Protein AF-A0A932IFG1-F1 (afdb_monomer_lite)

Secondary structure (DSSP, 8-state):
-PPP-TTTTTSS--SSSSS--GGGSGGGTTSB--TT--B-TTSSBSEEEETTEEEE--TTSSS-SSSSS--GGG-TTTS-TT-EEEEEETTEEEEEEE-TTSSEE---TTSSS-SSSSS--GGGSGGGTT-B--TT-S--TTSS-SEEEETTEEEE--TTSSS-SSSSS--GGGSSTTTT-EE-----TT----EEEETTEEEE--TTSSS-SSSSS--GGGSSTTTT-EE-S---TT--S-EEEETTEEEE--TTS---SSSSS--GGG-TTTS-TT-EEE-TTS-EEEB-TTS-B-

pLDDT: mean 81.35, std 13.42, range [35.91, 95.56]

Structure (mmCIF, N/CA/C/O backbone):
data_AF-A0A932IFG1-F1
#
_entry.id   AF-A0A932IFG1-F1
#
loop_
_atom_site.group_PDB
_atom_site.id
_atom_site.type_symbol
_atom_site.label_atom_id
_atom_site.label_alt_id
_atom_site.label_comp_id
_atom_site.label_asym_id
_atom_site.label_entity_id
_atom_site.label_seq_id
_atom_site.pdbx_PDB_ins_code
_atom_site.Cartn_x
_atom_site.Cartn_y
_atom_site.Cartn_z
_atom_site.occupancy
_atom_site.B_iso_or_equiv
_atom_site.auth_seq_id
_atom_site.auth_comp_id
_atom_site.auth_asym_id
_atom_site.auth_atom_id
_atom_site.pdbx_PDB_model_num
ATOM 1 N N . MET A 1 1 ? 44.048 -26.127 -35.862 1.00 55.84 1 MET A N 1
ATOM 2 C CA . MET A 1 1 ? 42.613 -25.921 -35.637 1.00 55.84 1 MET A CA 1
ATOM 3 C C . MET A 1 1 ? 42.284 -26.512 -34.286 1.00 55.84 1 MET A C 1
ATOM 5 O O . MET A 1 1 ? 41.855 -27.660 -34.180 1.00 55.84 1 MET A O 1
ATOM 9 N N . VAL A 1 2 ? 42.663 -25.770 -33.250 1.00 59.00 2 VAL A N 1
ATOM 10 C CA . VAL A 1 2 ? 42.029 -25.932 -31.947 1.00 59.00 2 VAL A CA 1
ATOM 11 C C . VAL A 1 2 ? 40.658 -25.282 -32.140 1.00 59.00 2 VAL A C 1
ATOM 13 O O . VAL A 1 2 ? 40.624 -24.202 -32.708 1.00 59.00 2 VAL A O 1
ATOM 16 N N . PRO A 1 3 ? 39.542 -25.959 -31.852 1.00 62.78 3 PRO A N 1
ATOM 17 C CA . PRO A 1 3 ? 38.249 -25.297 -31.908 1.00 62.78 3 PRO A CA 1
ATOM 18 C C . PRO A 1 3 ? 38.199 -24.235 -30.809 1.00 62.78 3 PRO A C 1
ATOM 20 O O . PRO A 1 3 ? 38.543 -24.547 -29.664 1.00 62.78 3 PRO A O 1
ATOM 23 N N . GLU A 1 4 ? 37.758 -23.029 -31.156 1.00 63.22 4 GLU A N 1
ATOM 24 C CA . GLU A 1 4 ? 37.561 -21.955 -30.191 1.00 63.22 4 GLU A CA 1
ATOM 25 C C . GLU A 1 4 ? 36.648 -22.408 -29.051 1.00 63.22 4 GLU A C 1
ATOM 27 O O . GLU A 1 4 ? 35.627 -23.079 -29.235 1.00 63.22 4 GLU A O 1
ATOM 32 N N . THR A 1 5 ? 37.062 -22.082 -27.835 1.00 65.06 5 THR A N 1
ATOM 33 C CA . THR A 1 5 ? 36.300 -22.327 -26.608 1.00 65.06 5 THR A CA 1
ATOM 34 C C . THR A 1 5 ? 36.053 -20.984 -25.938 1.00 65.06 5 THR A C 1
ATOM 36 O O . THR A 1 5 ? 36.776 -20.036 -26.211 1.00 65.06 5 THR A O 1
ATOM 39 N N . ALA A 1 6 ? 35.073 -20.887 -25.036 1.00 61.88 6 ALA A N 1
ATOM 40 C CA . ALA A 1 6 ? 34.636 -19.611 -24.453 1.00 61.88 6 ALA A CA 1
ATOM 41 C C . ALA A 1 6 ? 35.760 -18.710 -23.886 1.00 61.88 6 ALA A C 1
ATOM 43 O O . ALA A 1 6 ? 35.595 -17.501 -23.845 1.00 61.88 6 ALA A O 1
ATOM 44 N N . THR A 1 7 ? 36.893 -19.274 -23.449 1.00 67.06 7 THR A N 1
ATOM 45 C CA . THR A 1 7 ? 38.047 -18.518 -22.920 1.00 67.06 7 THR A CA 1
ATOM 46 C C . THR A 1 7 ? 39.015 -17.993 -23.982 1.00 67.06 7 THR A C 1
ATOM 48 O O . THR A 1 7 ? 39.911 -17.234 -23.636 1.00 67.06 7 THR A O 1
ATOM 51 N N . LEU A 1 8 ? 38.888 -18.445 -25.229 1.00 79.56 8 LEU A N 1
ATOM 52 C CA . LEU A 1 8 ? 39.715 -18.029 -26.365 1.00 79.56 8 LEU A CA 1
ATOM 53 C C . LEU A 1 8 ? 39.040 -16.924 -27.197 1.00 79.56 8 LEU A C 1
ATOM 55 O O . LEU A 1 8 ? 39.705 -16.233 -27.944 1.00 79.56 8 LEU A O 1
ATOM 59 N N . CYS A 1 9 ? 37.741 -16.695 -26.989 1.00 86.25 9 CYS A N 1
ATOM 60 C CA . CYS A 1 9 ? 36.934 -15.704 -27.707 1.00 86.25 9 CYS A CA 1
ATOM 61 C C . CYS A 1 9 ? 37.119 -14.246 -27.246 1.00 86.25 9 CYS A C 1
ATOM 63 O O . CYS A 1 9 ? 36.289 -13.392 -27.560 1.00 86.25 9 CYS A O 1
ATOM 65 N N . ALA A 1 10 ? 38.139 -13.973 -26.433 1.00 83.38 10 ALA A N 1
ATOM 66 C CA . ALA A 1 10 ? 38.415 -12.650 -25.880 1.00 83.38 10 ALA A CA 1
ATOM 67 C C . ALA A 1 10 ? 39.898 -12.462 -25.508 1.00 83.38 10 ALA A C 1
ATOM 69 O O . ALA A 1 10 ? 40.222 -11.574 -24.716 1.00 83.38 10 ALA A O 1
ATOM 70 N N . ASP A 1 11 ? 40.798 -13.321 -25.999 1.00 83.44 11 ASP A N 1
ATOM 71 C CA . ASP A 1 11 ? 42.217 -13.286 -25.627 1.00 83.44 11 ASP A CA 1
ATOM 72 C C . ASP A 1 11 ? 43.069 -12.429 -26.579 1.00 83.44 11 ASP A C 1
ATOM 74 O O . ASP A 1 11 ? 44.249 -12.174 -26.299 1.00 83.44 11 ASP A O 1
ATOM 78 N N . GLY A 1 12 ? 42.467 -11.922 -27.661 1.00 84.94 12 GLY A N 1
ATOM 79 C CA . GLY A 1 12 ? 43.141 -11.084 -28.642 1.00 84.94 12 GLY A CA 1
ATOM 80 C C . GLY A 1 12 ? 44.080 -11.862 -29.562 1.00 84.94 12 GLY A C 1
ATOM 81 O O . GLY A 1 12 ? 44.938 -11.238 -30.202 1.00 84.94 12 GLY A O 1
ATOM 82 N N . LEU A 1 13 ? 43.966 -13.196 -29.627 1.00 87.00 13 LEU A N 1
ATOM 83 C CA . LEU A 1 13 ? 44.770 -14.075 -30.475 1.00 87.00 13 LEU A CA 1
ATOM 84 C C . LEU A 1 13 ? 43.926 -14.836 -31.513 1.00 87.00 13 LEU A C 1
ATOM 86 O O . LEU A 1 13 ? 42.876 -15.384 -31.219 1.00 87.00 13 LEU A O 1
ATOM 90 N N . ASP A 1 14 ? 44.438 -14.917 -32.745 1.00 87.12 14 ASP A N 1
ATOM 91 C CA . ASP A 1 14 ? 43.909 -15.797 -33.798 1.00 87.12 14 ASP A CA 1
ATOM 92 C C . ASP A 1 14 ? 44.420 -17.225 -33.535 1.00 87.12 14 ASP A C 1
ATOM 94 O O . ASP A 1 14 ? 45.539 -17.606 -33.917 1.00 87.12 14 ASP A O 1
ATOM 98 N N . ASN A 1 15 ? 43.637 -17.979 -32.766 1.00 84.94 15 ASN A N 1
ATOM 99 C CA . ASN A 1 15 ? 44.032 -19.264 -32.193 1.00 84.94 15 ASN A CA 1
ATOM 100 C C . ASN A 1 15 ? 43.971 -20.424 -33.204 1.00 84.94 15 ASN A C 1
ATOM 102 O O . ASN A 1 15 ? 44.664 -21.445 -33.031 1.00 84.94 15 ASN A O 1
ATOM 106 N N . ASP A 1 16 ? 43.226 -20.268 -34.300 1.00 85.44 16 ASP A N 1
ATOM 107 C CA . ASP A 1 16 ? 43.113 -21.263 -35.365 1.00 85.44 16 ASP A CA 1
ATOM 108 C C . ASP A 1 16 ? 43.840 -20.896 -36.679 1.00 85.44 16 ASP A C 1
ATOM 110 O O . ASP A 1 16 ? 44.060 -21.784 -37.521 1.00 85.44 16 ASP A O 1
ATOM 114 N N . CYS A 1 17 ? 44.378 -19.671 -36.745 1.00 88.25 17 CYS A N 1
ATOM 115 C CA . CYS A 1 17 ? 45.163 -19.068 -37.823 1.00 88.25 17 CYS A CA 1
ATOM 116 C C . CYS A 1 17 ? 44.378 -18.806 -39.122 1.00 88.25 17 CYS A C 1
ATOM 118 O O . CYS A 1 17 ? 44.955 -18.932 -40.216 1.00 88.25 17 CYS A O 1
ATOM 120 N N . ASP A 1 18 ? 43.088 -18.472 -39.039 1.00 87.81 18 ASP A N 1
ATOM 121 C CA . ASP A 1 18 ? 42.235 -18.162 -40.193 1.00 87.81 18 ASP A CA 1
ATOM 122 C C . ASP A 1 18 ? 42.111 -16.651 -40.519 1.00 87.81 18 ASP A C 1
ATOM 124 O O . ASP A 1 18 ? 41.568 -16.278 -41.569 1.00 87.81 18 ASP A O 1
ATOM 128 N N . ASN A 1 19 ? 42.791 -15.796 -39.744 1.00 88.31 19 ASN A N 1
ATOM 129 C CA . ASN A 1 19 ? 42.766 -14.324 -39.747 1.00 88.31 19 ASN A CA 1
ATOM 130 C C . ASN A 1 19 ? 41.483 -13.684 -39.205 1.00 88.31 19 ASN A C 1
ATOM 132 O O . ASN A 1 19 ? 41.284 -12.480 -39.408 1.00 88.31 19 ASN A O 1
ATOM 136 N N . LEU A 1 20 ? 40.621 -14.449 -38.551 1.00 88.69 20 LEU A N 1
ATOM 137 C CA . LEU A 1 20 ? 39.569 -13.926 -37.701 1.00 88.69 20 LEU A CA 1
ATOM 138 C C . LEU A 1 20 ? 40.078 -13.929 -36.262 1.00 88.69 20 LEU A C 1
ATOM 140 O O . LEU A 1 20 ? 40.952 -14.702 -35.884 1.00 88.69 20 LEU A O 1
ATOM 144 N N . LEU A 1 21 ? 39.596 -12.967 -35.488 1.00 88.94 21 LEU A N 1
ATOM 145 C CA . LEU A 1 21 ? 40.009 -12.786 -34.111 1.00 88.94 21 LEU A CA 1
ATOM 146 C C . LEU A 1 21 ? 38.784 -12.709 -33.210 1.00 88.94 21 LEU A C 1
ATOM 148 O O . LEU A 1 21 ? 37.904 -11.878 -33.466 1.00 88.94 21 LEU A O 1
ATOM 152 N N . ASP A 1 22 ? 38.775 -13.501 -32.138 1.00 88.06 22 ASP A N 1
ATOM 153 C CA . ASP A 1 22 ? 37.803 -13.417 -31.048 1.00 88.06 22 ASP A CA 1
ATOM 154 C C . ASP A 1 22 ? 36.352 -13.433 -31.588 1.00 88.06 22 ASP A C 1
ATOM 156 O O . ASP A 1 22 ? 35.934 -14.352 -32.289 1.00 88.06 22 ASP A O 1
ATOM 160 N N . CYS A 1 23 ? 35.564 -12.378 -31.344 1.00 89.88 23 CYS A N 1
ATOM 161 C CA . CYS A 1 23 ? 34.177 -12.276 -31.804 1.00 89.88 23 CYS A CA 1
ATOM 162 C C . CYS A 1 23 ? 33.990 -12.320 -33.324 1.00 89.88 23 CYS A C 1
ATOM 164 O O . CYS A 1 23 ? 32.862 -12.514 -33.772 1.00 89.88 23 CYS A O 1
ATOM 166 N N . GLN A 1 24 ? 35.044 -12.125 -34.121 1.00 91.12 24 GLN A N 1
ATOM 167 C CA . GLN A 1 24 ? 34.962 -12.288 -35.576 1.00 91.12 24 GLN A CA 1
ATOM 168 C C . GLN A 1 24 ? 34.889 -13.765 -35.980 1.00 91.12 24 GLN A C 1
ATOM 170 O O . GLN A 1 24 ? 34.480 -14.073 -37.102 1.00 91.12 24 GLN A O 1
ATOM 175 N N . GLU A 1 25 ? 35.249 -14.676 -35.077 1.00 88.62 25 GLU A N 1
ATOM 176 C CA . GLU A 1 25 ? 35.163 -16.112 -35.283 1.00 88.62 25 GLU A CA 1
ATOM 177 C C . GLU A 1 25 ? 33.728 -16.601 -35.073 1.00 88.62 25 GLU A C 1
ATOM 179 O O . GLU A 1 25 ? 33.077 -16.343 -34.059 1.00 88.62 25 GLU A O 1
ATOM 184 N N . ALA A 1 26 ? 33.221 -17.389 -36.023 1.00 86.31 26 ALA A N 1
ATOM 185 C CA . ALA A 1 26 ? 31.854 -17.909 -35.956 1.00 86.31 26 ALA A CA 1
ATOM 186 C C . ALA A 1 26 ? 31.613 -18.831 -34.742 1.00 86.31 26 ALA A C 1
ATOM 188 O O . ALA A 1 26 ? 30.469 -19.024 -34.336 1.00 86.31 26 ALA A O 1
ATOM 189 N N . GLY A 1 27 ? 32.676 -19.420 -34.180 1.00 85.12 27 GLY A N 1
ATOM 190 C CA . GLY A 1 27 ? 32.612 -20.253 -32.975 1.00 85.12 27 GLY A CA 1
ATOM 191 C C . GLY A 1 27 ? 32.416 -19.463 -31.678 1.00 85.12 27 GLY A C 1
ATOM 192 O O . GLY A 1 27 ? 32.072 -20.066 -30.661 1.00 85.12 27 GLY A O 1
ATOM 193 N N . CYS A 1 28 ? 32.605 -18.143 -31.723 1.00 88.38 28 CYS A N 1
ATOM 194 C CA . CYS A 1 28 ? 32.525 -17.261 -30.568 1.00 88.38 28 CYS A CA 1
ATOM 195 C C . CYS A 1 28 ? 31.169 -16.571 -30.406 1.00 88.38 28 CYS A C 1
ATOM 197 O O . CYS A 1 28 ? 30.941 -15.955 -29.373 1.00 88.38 28 CYS A O 1
ATOM 199 N N . ASP A 1 29 ? 30.242 -16.706 -31.358 1.00 90.00 29 ASP A N 1
ATOM 200 C CA . ASP A 1 29 ? 28.888 -16.145 -31.248 1.00 90.00 29 ASP A CA 1
ATOM 201 C C . ASP A 1 29 ? 28.179 -16.645 -29.969 1.00 90.00 29 ASP A C 1
ATOM 203 O O . ASP A 1 29 ? 28.106 -17.847 -29.697 1.00 90.00 29 ASP A O 1
ATOM 207 N N . GLY A 1 30 ? 27.700 -15.707 -29.150 1.00 86.88 30 GLY A N 1
ATOM 208 C CA . GLY A 1 30 ? 27.108 -15.954 -27.834 1.00 86.88 30 GLY A CA 1
ATOM 209 C C . GLY A 1 30 ? 28.104 -16.227 -26.697 1.00 86.88 30 GLY A C 1
ATOM 210 O O . GLY A 1 30 ? 27.668 -16.476 -25.572 1.00 86.88 30 GLY A O 1
ATOM 211 N N . MET A 1 31 ? 29.416 -16.191 -26.947 1.00 87.62 31 MET A N 1
ATOM 212 C CA . MET A 1 31 ? 30.445 -16.282 -25.903 1.00 87.62 31 MET A CA 1
ATOM 213 C C . MET A 1 31 ? 30.734 -14.908 -25.295 1.00 87.62 31 MET A C 1
ATOM 215 O O . MET A 1 31 ? 30.490 -13.875 -25.918 1.00 87.62 31 MET A O 1
ATOM 219 N N . SER A 1 32 ? 31.266 -14.894 -24.069 1.00 86.62 32 SER A N 1
ATOM 220 C CA . SER A 1 32 ? 31.704 -13.648 -23.436 1.00 86.62 32 SER A CA 1
ATOM 221 C C . SER A 1 32 ? 32.837 -13.013 -24.235 1.00 86.62 32 SER A C 1
ATOM 223 O O . SER A 1 32 ? 33.784 -13.696 -24.617 1.00 86.62 32 SER A O 1
ATOM 225 N N . CYS A 1 33 ? 32.739 -11.703 -24.441 1.00 83.94 33 CYS A N 1
ATOM 226 C CA . CYS A 1 33 ? 33.718 -10.928 -25.198 1.00 83.94 33 CYS A CA 1
ATOM 227 C C . CYS A 1 33 ? 34.825 -10.305 -24.314 1.00 83.94 33 CYS A C 1
ATOM 229 O O . CYS A 1 33 ? 35.646 -9.515 -24.788 1.00 83.94 33 CYS A O 1
ATOM 231 N N . SER A 1 34 ? 34.841 -10.641 -23.016 1.00 76.25 34 SER A N 1
ATOM 232 C CA . SER A 1 34 ? 35.731 -10.051 -22.014 1.00 76.25 34 SER A CA 1
ATOM 233 C C . SER A 1 34 ? 36.736 -11.077 -21.478 1.00 76.25 34 SER A C 1
ATOM 235 O O . SER A 1 34 ? 36.350 -12.124 -20.952 1.00 76.25 34 SER A O 1
ATOM 237 N N . ALA A 1 35 ? 38.032 -10.755 -21.575 1.00 64.00 35 ALA A N 1
ATOM 238 C CA . ALA A 1 35 ? 39.155 -11.638 -21.230 1.00 64.00 35 ALA A CA 1
ATOM 239 C C . ALA A 1 35 ? 39.142 -12.131 -19.769 1.00 64.00 35 ALA A C 1
ATOM 241 O O . ALA A 1 35 ? 39.652 -13.208 -19.461 1.00 64.00 35 ALA A O 1
ATOM 242 N N . ASP A 1 36 ? 38.531 -11.354 -18.870 1.00 59.38 36 ASP A N 1
ATOM 243 C CA . ASP A 1 36 ? 38.454 -11.649 -17.436 1.00 59.38 36 ASP A CA 1
ATOM 244 C C . ASP A 1 36 ? 37.233 -12.517 -17.064 1.00 59.38 36 ASP A C 1
ATOM 246 O O . ASP A 1 36 ? 36.990 -12.781 -15.884 1.00 59.38 36 ASP A O 1
ATOM 250 N N . GLY A 1 37 ? 36.443 -12.959 -18.054 1.00 56.75 37 GLY A N 1
ATOM 251 C CA . GLY A 1 37 ? 35.148 -13.602 -17.823 1.00 56.75 37 GLY A CA 1
ATOM 252 C C . GLY A 1 37 ? 34.145 -12.646 -17.181 1.00 56.75 37 GLY A C 1
ATOM 253 O O . GLY A 1 37 ? 33.359 -13.092 -16.349 1.00 56.75 37 GLY A O 1
ATOM 254 N N . GLY A 1 38 ? 34.250 -11.353 -17.530 1.00 54.84 38 GLY A N 1
ATOM 255 C CA . GLY A 1 38 ? 33.600 -10.188 -16.929 1.00 54.84 38 GLY A CA 1
ATOM 256 C C . GLY A 1 38 ? 32.212 -10.477 -16.388 1.00 54.84 38 GLY A C 1
ATOM 257 O O . GLY A 1 38 ? 31.226 -10.348 -17.102 1.00 54.84 38 GLY A O 1
ATOM 258 N N . LEU A 1 39 ? 32.156 -10.876 -15.119 1.00 53.53 39 LEU A N 1
ATOM 259 C CA . LEU A 1 39 ? 30.910 -10.964 -14.391 1.00 53.53 39 LEU A CA 1
ATOM 260 C C . LEU A 1 39 ? 30.537 -9.537 -14.015 1.00 53.53 39 LEU A C 1
ATOM 262 O O . LEU A 1 39 ? 31.255 -8.890 -13.244 1.00 53.53 39 LEU A O 1
ATOM 266 N N . ALA A 1 40 ? 29.430 -9.050 -14.553 1.00 56.00 40 ALA A N 1
ATOM 267 C CA . ALA A 1 40 ? 28.767 -7.895 -13.988 1.00 56.00 40 ALA A CA 1
ATOM 268 C C . ALA A 1 40 ? 28.319 -8.193 -12.544 1.00 56.00 40 ALA A C 1
ATOM 270 O O . ALA A 1 40 ? 28.422 -9.318 -12.044 1.00 56.00 40 ALA A O 1
ATOM 271 N N . LEU A 1 41 ? 27.857 -7.168 -11.826 1.00 53.03 41 LEU A N 1
ATOM 272 C CA . LEU A 1 41 ? 27.505 -7.267 -10.401 1.00 53.03 41 LEU A CA 1
ATOM 273 C C . LEU A 1 41 ? 26.404 -8.309 -10.098 1.00 53.03 41 LEU A C 1
ATOM 275 O O . LEU A 1 41 ? 26.265 -8.721 -8.947 1.00 53.03 41 LEU A O 1
ATOM 279 N N . ASP A 1 42 ? 25.668 -8.756 -11.113 1.00 52.66 42 ASP A N 1
ATOM 280 C CA . ASP A 1 42 ? 24.627 -9.788 -11.071 1.00 52.66 42 ASP A CA 1
ATOM 281 C C . ASP A 1 42 ? 25.110 -11.196 -11.491 1.00 52.66 42 ASP A C 1
ATOM 283 O O . ASP A 1 42 ? 24.359 -12.166 -11.380 1.00 52.66 42 ASP A O 1
ATOM 287 N N . GLY A 1 43 ? 26.372 -11.343 -11.915 1.00 56.75 43 GLY A N 1
ATOM 288 C CA . GLY A 1 43 ? 26.962 -12.616 -12.332 1.00 56.75 43 GLY A CA 1
ATOM 289 C C . GLY A 1 43 ? 26.738 -13.002 -13.802 1.00 56.75 43 GLY A C 1
ATOM 290 O O . GLY A 1 43 ? 27.013 -14.156 -14.144 1.00 56.75 43 GLY A O 1
ATOM 291 N N . GLY A 1 44 ? 26.251 -12.092 -14.656 1.00 63.19 44 GLY A N 1
ATOM 292 C CA . GLY A 1 44 ? 26.174 -12.263 -16.117 1.00 63.19 44 GLY A CA 1
ATOM 293 C C . GLY A 1 44 ? 27.421 -11.750 -16.864 1.00 63.19 44 GLY A C 1
ATOM 294 O O . GLY A 1 44 ? 28.218 -11.023 -16.273 1.00 63.19 44 GLY A O 1
ATOM 295 N N . PRO A 1 45 ? 27.642 -12.135 -18.140 1.00 71.81 45 PRO A N 1
ATOM 296 C CA . PRO A 1 45 ? 28.733 -11.590 -18.947 1.00 71.81 45 PRO A CA 1
ATOM 297 C C . PRO A 1 45 ? 28.469 -10.117 -19.298 1.00 71.81 45 PRO A C 1
ATOM 299 O O . PRO A 1 45 ? 27.450 -9.808 -19.903 1.00 71.81 45 PRO A O 1
ATOM 302 N N . SER A 1 46 ? 29.418 -9.226 -18.994 1.00 79.69 46 SER A N 1
ATOM 303 C CA . SER A 1 46 ? 29.315 -7.778 -19.259 1.00 79.69 46 SER A CA 1
ATOM 304 C C . SER A 1 46 ? 29.167 -7.424 -20.751 1.00 79.69 46 SER A C 1
ATOM 306 O O . SER A 1 46 ? 28.620 -6.382 -21.105 1.00 79.69 46 SER A O 1
ATOM 308 N N . CYS A 1 47 ? 29.629 -8.319 -21.626 1.00 87.56 47 CYS A N 1
ATOM 309 C CA . CYS A 1 47 ? 29.515 -8.239 -23.078 1.00 87.56 47 CYS A CA 1
ATOM 310 C C . CYS A 1 47 ? 29.510 -9.643 -23.703 1.00 87.56 47 CYS A C 1
ATOM 312 O O . CYS A 1 47 ? 30.142 -10.577 -23.184 1.00 87.56 47 CYS A O 1
ATOM 314 N N . LEU A 1 48 ? 28.835 -9.776 -24.847 1.00 91.25 48 LEU A N 1
ATOM 315 C CA . LEU A 1 48 ? 28.778 -10.989 -25.660 1.00 91.25 48 LEU A CA 1
ATOM 316 C C . LEU A 1 48 ? 29.252 -10.728 -27.089 1.00 91.25 48 LEU A C 1
ATOM 318 O O . LEU A 1 48 ? 29.056 -9.653 -27.642 1.00 91.25 48 LEU A O 1
ATOM 322 N N . CYS A 1 49 ? 29.834 -11.738 -27.724 1.00 90.44 49 CYS A N 1
ATOM 323 C CA . CYS A 1 49 ? 30.040 -11.706 -29.163 1.00 90.44 49 CYS A CA 1
ATOM 324 C C . CYS A 1 49 ? 28.703 -11.947 -29.873 1.00 90.44 49 CYS A C 1
ATOM 326 O O . CYS A 1 49 ? 28.092 -12.999 -29.686 1.00 90.44 49 CYS A O 1
ATOM 328 N N . THR A 1 50 ? 28.255 -11.013 -30.707 1.00 90.94 50 THR A N 1
ATOM 329 C CA . THR A 1 50 ? 27.050 -11.180 -31.527 1.00 90.94 50 THR A CA 1
ATOM 330 C C . THR A 1 50 ? 27.335 -10.777 -32.966 1.00 90.94 50 THR A C 1
ATOM 332 O O . THR A 1 50 ? 27.816 -9.682 -33.252 1.00 90.94 50 THR A O 1
ATOM 335 N N . GLY A 1 51 ? 27.089 -11.684 -33.912 1.00 88.94 51 GLY A N 1
ATOM 336 C CA . GLY A 1 51 ? 27.160 -11.351 -35.338 1.00 88.94 51 GLY A CA 1
ATOM 337 C C . GLY A 1 51 ? 28.523 -10.831 -35.819 1.00 88.94 51 GLY A C 1
ATOM 338 O O . GLY A 1 51 ? 28.570 -10.023 -36.748 1.00 88.94 51 GLY A O 1
ATOM 339 N N . GLY A 1 52 ? 29.626 -11.287 -35.217 1.00 89.06 52 GLY A N 1
ATOM 340 C CA . GLY A 1 52 ? 30.982 -10.913 -35.633 1.00 89.06 52 GLY A CA 1
ATOM 341 C C . GLY A 1 52 ? 31.611 -9.747 -34.859 1.00 89.06 52 GLY A C 1
ATOM 342 O O . GLY A 1 52 ? 32.721 -9.332 -35.193 1.00 89.06 52 GLY A O 1
ATOM 343 N N . ARG A 1 53 ? 30.911 -9.181 -33.870 1.00 90.81 53 ARG A N 1
ATOM 344 C CA . ARG A 1 53 ? 31.374 -8.048 -33.057 1.00 90.81 53 ARG A CA 1
ATOM 345 C C . ARG A 1 53 ? 31.146 -8.308 -31.572 1.00 90.81 53 ARG A C 1
ATOM 347 O O . ARG A 1 53 ? 30.353 -9.173 -31.210 1.00 90.81 53 ARG A O 1
ATOM 354 N N . LYS A 1 54 ? 31.845 -7.548 -30.737 1.00 90.38 54 LYS A N 1
ATOM 355 C CA . LYS A 1 54 ? 31.503 -7.385 -29.325 1.00 90.38 54 LYS A CA 1
ATOM 356 C C . LYS A 1 54 ? 30.178 -6.604 -29.233 1.00 90.38 54 LYS A C 1
ATOM 358 O O . LYS A 1 54 ? 29.926 -5.785 -30.112 1.00 90.38 54 LYS A O 1
ATOM 363 N N . ALA A 1 55 ? 29.342 -6.930 -28.256 1.00 91.25 55 ALA A N 1
ATOM 364 C CA . ALA A 1 55 ? 28.068 -6.275 -27.986 1.00 91.25 55 ALA A CA 1
ATOM 365 C C . ALA A 1 55 ? 27.852 -6.159 -26.477 1.00 91.25 55 ALA A C 1
ATOM 367 O O . ALA A 1 55 ? 27.809 -7.176 -25.763 1.00 91.25 55 ALA A O 1
ATOM 368 N N . GLU A 1 56 ? 27.704 -4.931 -26.000 1.00 89.12 56 GLU A N 1
ATOM 369 C CA . GLU A 1 56 ? 27.388 -4.616 -24.613 1.00 89.12 56 GLU A CA 1
ATOM 370 C C . GLU A 1 56 ? 26.112 -5.340 -24.143 1.00 89.12 56 GLU A C 1
ATOM 372 O O . GLU A 1 56 ? 25.155 -5.519 -24.894 1.00 89.12 56 GLU A O 1
ATOM 377 N N . GLN A 1 57 ? 26.117 -5.843 -22.903 1.00 87.00 57 GLN A N 1
ATOM 378 C CA . GLN A 1 57 ? 24.937 -6.476 -22.285 1.00 87.00 57 GLN A CA 1
ATOM 379 C C . GLN A 1 57 ? 24.444 -5.729 -21.040 1.00 87.00 57 GLN A C 1
ATOM 381 O O . GLN A 1 57 ? 23.344 -5.993 -20.562 1.00 87.00 57 GLN A O 1
ATOM 386 N N . HIS A 1 58 ? 25.261 -4.829 -20.490 1.00 85.12 58 HIS A N 1
ATOM 387 C CA . HIS A 1 58 ? 24.994 -4.138 -19.232 1.00 85.12 58 HIS A CA 1
ATOM 388 C C . HIS A 1 58 ? 24.826 -2.646 -19.454 1.00 85.12 58 HIS A C 1
ATOM 390 O O . HIS A 1 58 ? 25.741 -1.871 -19.231 1.00 85.12 58 HIS A O 1
ATOM 396 N N . CYS A 1 59 ? 23.605 -2.252 -19.787 1.00 87.38 59 CYS A N 1
ATOM 397 C CA . CYS A 1 59 ? 23.278 -0.902 -20.229 1.00 87.38 59 CYS A CA 1
ATOM 398 C C . CYS A 1 59 ? 23.187 0.154 -19.105 1.00 87.38 59 CYS A C 1
ATOM 400 O O . CYS A 1 59 ? 22.448 1.133 -19.233 1.00 87.38 59 CYS A O 1
ATOM 402 N N . ALA A 1 60 ? 23.861 -0.061 -17.969 1.00 84.75 60 ALA A N 1
ATOM 403 C CA . ALA A 1 60 ? 23.797 0.819 -16.795 1.00 84.75 60 ALA A CA 1
ATOM 404 C C . ALA A 1 60 ? 25.001 0.726 -15.837 1.00 84.75 60 ALA A C 1
ATOM 406 O O . ALA A 1 60 ? 24.954 1.264 -14.722 1.00 84.75 60 ALA A O 1
ATOM 407 N N . ASP A 1 61 ? 26.069 0.017 -16.206 1.00 81.25 61 ASP A N 1
ATOM 408 C CA . ASP A 1 61 ? 27.228 -0.184 -15.331 1.00 81.25 61 ASP A CA 1
ATOM 409 C C . ASP A 1 61 ? 28.327 0.878 -15.518 1.00 81.25 61 ASP A C 1
ATOM 411 O O . ASP A 1 61 ? 29.314 0.892 -14.764 1.00 81.25 61 ASP A O 1
ATOM 415 N N . ARG A 1 62 ? 28.107 1.824 -16.444 1.00 84.88 62 ARG A N 1
ATOM 416 C CA . ARG A 1 62 ? 28.996 2.941 -16.787 1.00 84.88 62 ARG A CA 1
ATOM 417 C C . ARG A 1 62 ? 30.303 2.498 -17.415 1.00 84.88 62 ARG A C 1
ATOM 419 O O . ARG A 1 62 ? 31.329 3.170 -17.231 1.00 84.88 62 ARG A O 1
ATOM 426 N N . ARG A 1 63 ? 30.290 1.369 -18.114 1.00 85.81 63 ARG A N 1
ATOM 427 C CA . ARG A 1 63 ? 31.448 0.822 -18.811 1.00 85.81 63 ARG A CA 1
ATOM 428 C C . ARG A 1 63 ? 31.080 0.545 -20.258 1.00 85.81 63 ARG A C 1
ATOM 430 O O . ARG A 1 63 ? 30.105 -0.127 -20.527 1.00 85.81 63 ARG A O 1
ATOM 437 N N . ASP A 1 64 ? 31.926 1.036 -21.151 1.00 87.38 64 ASP A N 1
ATOM 438 C CA . ASP A 1 64 ? 31.995 0.609 -22.546 1.00 87.38 64 ASP A CA 1
ATOM 439 C C . ASP A 1 64 ? 32.488 -0.846 -22.564 1.00 87.38 64 ASP A C 1
ATOM 441 O O . ASP A 1 64 ? 33.692 -1.107 -22.471 1.00 87.38 64 ASP A O 1
ATOM 445 N N . ASN A 1 65 ? 31.556 -1.796 -22.493 1.00 86.00 65 ASN A N 1
ATOM 446 C CA . ASN A 1 65 ? 31.893 -3.203 -22.271 1.00 86.00 65 ASN A CA 1
ATOM 447 C C . ASN A 1 65 ? 32.252 -3.939 -23.570 1.00 86.00 65 ASN A C 1
ATOM 449 O O . ASN A 1 65 ? 32.789 -5.052 -23.503 1.00 86.00 65 ASN A O 1
ATOM 453 N N . ASP A 1 66 ? 31.986 -3.333 -24.727 1.00 89.06 66 ASP A N 1
ATOM 454 C CA . ASP A 1 66 ? 32.354 -3.836 -26.049 1.00 89.06 66 ASP A CA 1
ATOM 455 C C . ASP A 1 66 ? 33.448 -3.018 -26.768 1.00 89.06 66 ASP A C 1
ATOM 457 O O . ASP A 1 66 ? 33.900 -3.419 -27.847 1.00 89.06 66 ASP A O 1
ATOM 461 N N . ASP A 1 67 ? 33.986 -1.990 -26.105 1.00 87.81 67 ASP A N 1
ATOM 462 C CA . ASP A 1 67 ? 35.084 -1.118 -26.540 1.00 87.81 67 ASP A CA 1
ATOM 463 C C . ASP A 1 67 ? 34.782 -0.334 -27.838 1.00 87.81 67 ASP A C 1
ATOM 465 O O . ASP A 1 67 ? 35.702 -0.013 -28.609 1.00 87.81 67 ASP A O 1
ATOM 469 N N . ASP A 1 68 ? 33.510 -0.045 -28.122 1.00 89.06 68 ASP A N 1
ATOM 470 C CA . ASP A 1 68 ? 33.082 0.627 -29.353 1.00 89.06 68 ASP A CA 1
ATOM 471 C C . ASP A 1 68 ? 33.075 2.172 -29.241 1.00 89.06 68 ASP A C 1
ATOM 473 O O . ASP A 1 68 ? 33.011 2.896 -30.249 1.00 89.06 68 ASP A O 1
ATOM 477 N N . GLY A 1 69 ? 33.278 2.684 -28.022 1.00 89.81 69 GLY A N 1
ATOM 478 C CA . GLY A 1 69 ? 33.338 4.101 -27.680 1.00 89.81 69 GLY A CA 1
ATOM 479 C C . GLY A 1 69 ? 32.011 4.693 -27.205 1.00 89.81 69 GLY A C 1
ATOM 480 O O . GLY A 1 69 ? 31.974 5.895 -26.896 1.00 89.81 69 GLY A O 1
ATOM 481 N N . PHE A 1 70 ? 30.946 3.896 -27.153 1.00 92.06 70 PHE A N 1
ATOM 482 C CA . PHE A 1 70 ? 29.684 4.217 -26.504 1.00 92.06 70 PHE A CA 1
ATOM 483 C C . PHE A 1 70 ? 29.571 3.454 -25.172 1.00 92.06 70 PHE A C 1
ATOM 485 O O . PHE A 1 70 ? 30.455 2.711 -24.775 1.00 92.06 70 PHE A O 1
ATOM 492 N N . THR A 1 71 ? 28.604 3.814 -24.335 1.00 90.12 71 THR A N 1
ATOM 493 C CA . THR A 1 71 ? 28.496 3.262 -22.975 1.00 90.12 71 THR A CA 1
ATOM 494 C C . THR A 1 71 ? 27.049 3.316 -22.546 1.00 90.12 71 THR A C 1
ATOM 496 O O . THR A 1 71 ? 26.420 4.372 -22.698 1.00 90.12 71 THR A O 1
ATOM 499 N N . ASP A 1 72 ? 26.549 2.250 -21.932 1.00 89.12 72 ASP A N 1
ATOM 500 C CA . ASP A 1 72 ? 25.185 2.165 -21.428 1.00 89.12 72 ASP A CA 1
ATOM 501 C C . ASP A 1 72 ? 24.161 2.550 -22.527 1.00 89.12 72 ASP A C 1
ATOM 503 O O . ASP A 1 72 ? 24.354 2.333 -23.721 1.00 89.12 72 ASP A O 1
ATOM 507 N N . CYS A 1 73 ? 23.091 3.257 -22.157 1.00 91.06 73 CYS A N 1
ATOM 508 C CA . CYS A 1 73 ? 22.104 3.810 -23.088 1.00 91.06 73 CYS A CA 1
ATOM 509 C C . CYS A 1 73 ? 22.656 4.800 -24.135 1.00 91.06 73 CYS A C 1
ATOM 511 O O . CYS A 1 73 ? 21.915 5.197 -25.042 1.00 91.06 73 CYS A O 1
ATOM 513 N N . ALA A 1 74 ? 23.916 5.247 -24.025 1.00 92.19 74 ALA A N 1
ATOM 514 C CA . ALA A 1 74 ? 24.543 6.026 -25.093 1.00 92.19 74 ALA A CA 1
ATOM 515 C C . ALA A 1 74 ? 24.839 5.162 -26.328 1.00 92.19 74 ALA A C 1
ATOM 517 O O . ALA A 1 74 ? 24.899 5.707 -27.439 1.00 92.19 74 ALA A O 1
ATOM 518 N N . ASP A 1 75 ? 24.976 3.849 -26.130 1.00 92.12 75 ASP A N 1
ATOM 519 C CA . ASP A 1 75 ? 25.107 2.849 -27.175 1.00 92.12 75 ASP A CA 1
ATOM 520 C C . ASP A 1 75 ? 23.737 2.311 -27.606 1.00 92.12 75 ASP A C 1
ATOM 522 O O . ASP A 1 75 ? 23.242 1.289 -27.148 1.00 92.12 75 ASP A O 1
ATOM 526 N N . ASN A 1 76 ? 23.102 2.980 -28.563 1.00 90.19 76 ASN A N 1
ATOM 527 C CA . ASN A 1 76 ? 21.809 2.530 -29.079 1.00 90.19 76 ASN A CA 1
ATOM 528 C C . ASN A 1 76 ? 21.893 1.292 -29.990 1.00 90.19 76 ASN A C 1
ATOM 530 O O . ASN A 1 76 ? 20.862 0.860 -30.519 1.00 90.19 76 ASN A O 1
ATOM 534 N N . THR A 1 77 ? 23.104 0.816 -30.277 1.00 91.31 77 THR A N 1
ATOM 535 C CA . THR A 1 77 ? 23.347 -0.318 -31.161 1.00 91.31 77 THR A CA 1
ATOM 536 C C . THR A 1 77 ? 23.253 -1.623 -30.388 1.00 91.31 77 THR A C 1
ATOM 538 O O . THR A 1 77 ? 22.680 -2.579 -30.924 1.00 91.31 77 THR A O 1
ATOM 541 N N . ASP A 1 78 ? 23.736 -1.628 -29.148 1.00 90.56 78 ASP A N 1
ATOM 542 C CA . ASP A 1 78 ? 23.734 -2.795 -28.269 1.00 90.56 78 ASP A CA 1
ATOM 543 C C . ASP A 1 78 ? 22.774 -2.620 -27.067 1.00 90.56 78 ASP A C 1
ATOM 545 O O . ASP A 1 78 ? 22.169 -3.596 -26.623 1.00 90.56 78 ASP A O 1
ATOM 549 N N . CYS A 1 79 ? 22.459 -1.373 -26.687 1.00 90.19 79 CYS A N 1
ATOM 550 C CA . CYS A 1 79 ? 21.431 -0.979 -25.711 1.00 90.19 79 CYS A CA 1
ATOM 551 C C . CYS A 1 79 ? 20.293 -0.158 -26.368 1.00 90.19 79 CYS A C 1
ATOM 553 O O . CYS A 1 79 ? 20.211 1.067 -26.211 1.00 90.19 79 CYS A O 1
ATOM 555 N N . PRO A 1 80 ? 19.397 -0.788 -27.156 1.00 90.31 80 PRO A N 1
ATOM 556 C CA . PRO A 1 80 ? 18.314 -0.088 -27.846 1.00 90.31 80 PRO A CA 1
ATOM 557 C C . PRO A 1 80 ? 17.299 0.544 -26.877 1.00 90.31 80 PRO A C 1
ATOM 559 O O . PRO A 1 80 ? 17.235 0.204 -25.697 1.00 90.31 80 PRO A O 1
ATOM 562 N N . VAL A 1 81 ? 16.465 1.449 -27.401 1.00 87.62 81 VAL A N 1
ATOM 563 C CA . VAL A 1 81 ? 15.397 2.098 -26.619 1.00 87.62 81 VAL A CA 1
ATOM 564 C C . VAL A 1 81 ? 14.491 1.053 -25.955 1.00 87.62 81 VAL A C 1
ATOM 566 O O . VAL A 1 81 ? 14.127 0.074 -26.612 1.00 87.62 81 VAL A O 1
ATOM 569 N N . GLY A 1 82 ? 14.145 1.265 -24.683 1.00 82.88 82 GLY A N 1
ATOM 570 C CA . GLY A 1 82 ? 13.372 0.328 -23.859 1.00 82.88 82 GLY A CA 1
ATOM 571 C C . GLY A 1 82 ? 14.214 -0.758 -23.174 1.00 82.88 82 GLY A C 1
ATOM 572 O O . GLY A 1 82 ? 13.664 -1.684 -22.589 1.00 82.88 82 GLY A O 1
ATOM 573 N N . THR A 1 83 ? 15.547 -0.710 -23.280 1.00 87.62 83 THR A N 1
ATOM 574 C CA . THR A 1 83 ? 16.414 -1.630 -22.526 1.00 87.62 83 THR A CA 1
ATOM 575 C C . THR A 1 83 ? 16.510 -1.181 -21.074 1.00 87.62 83 THR A C 1
ATOM 577 O O . THR A 1 83 ? 16.869 -0.030 -20.829 1.00 87.62 83 THR A O 1
ATOM 580 N N . ALA A 1 84 ? 16.261 -2.100 -20.140 1.00 85.12 84 ALA A N 1
ATOM 581 C CA . ALA A 1 84 ? 16.358 -1.838 -18.709 1.00 85.12 84 ALA A CA 1
ATOM 582 C C . ALA A 1 84 ? 17.737 -1.301 -18.312 1.00 85.12 84 ALA A C 1
ATOM 584 O O . ALA A 1 84 ? 18.788 -1.823 -18.700 1.00 85.12 84 ALA A O 1
ATOM 585 N N . CYS A 1 85 ? 17.718 -0.264 -17.495 1.00 84.69 85 CYS A N 1
ATOM 586 C CA . CYS A 1 85 ? 18.872 0.412 -16.950 1.00 84.69 85 CYS A CA 1
ATOM 587 C C . CYS A 1 85 ? 18.584 0.834 -15.505 1.00 84.69 85 CYS A C 1
ATOM 589 O O . CYS A 1 85 ? 17.456 0.836 -15.030 1.00 84.69 85 CYS A O 1
ATOM 591 N N . THR A 1 86 ? 19.632 1.176 -14.761 1.00 78.75 86 THR A N 1
ATOM 592 C CA . THR A 1 86 ? 19.477 1.681 -13.396 1.00 78.75 86 THR A CA 1
ATOM 593 C C . THR A 1 86 ? 20.254 2.973 -13.242 1.00 78.75 86 THR A C 1
ATOM 595 O O . THR A 1 86 ? 21.395 3.108 -13.692 1.00 78.75 86 THR A O 1
ATOM 598 N N . VAL A 1 87 ? 19.650 3.955 -12.582 1.00 73.75 87 VAL A N 1
ATOM 599 C CA . VAL A 1 87 ? 20.298 5.230 -12.284 1.00 73.75 87 VAL A CA 1
ATOM 600 C C . VAL A 1 87 ? 20.391 5.466 -10.792 1.00 73.75 87 VAL A C 1
ATOM 602 O O . VAL A 1 87 ? 19.455 5.290 -10.015 1.00 73.75 87 VAL A O 1
ATOM 605 N N . LEU A 1 88 ? 21.565 5.947 -10.390 1.00 65.94 88 LEU A N 1
ATOM 606 C CA . LEU A 1 88 ? 21.773 6.555 -9.084 1.00 65.94 88 LEU A CA 1
ATOM 607 C C . LEU A 1 88 ? 21.165 7.959 -9.095 1.00 65.94 88 LEU A C 1
ATOM 609 O O . LEU A 1 88 ? 21.837 8.938 -9.430 1.00 65.94 88 LEU A O 1
ATOM 613 N N . SER A 1 89 ? 19.901 8.048 -8.698 1.00 58.44 89 SER A N 1
ATOM 614 C CA . SER A 1 89 ? 19.188 9.308 -8.498 1.00 58.44 89 SER A CA 1
ATOM 615 C C . SER A 1 89 ? 19.259 9.703 -7.021 1.00 58.44 89 SER A C 1
ATOM 617 O O . SER A 1 89 ? 18.417 9.346 -6.198 1.00 58.44 89 SER A O 1
ATOM 619 N N . GLY A 1 90 ? 20.322 10.430 -6.659 1.00 62.50 90 GLY A N 1
ATOM 620 C CA . GLY A 1 90 ? 20.613 10.797 -5.269 1.00 62.50 90 GLY A CA 1
ATOM 621 C C . GLY A 1 90 ? 21.193 9.623 -4.470 1.00 62.50 90 GLY A C 1
ATOM 622 O O . GLY A 1 90 ? 22.280 9.146 -4.784 1.00 62.50 90 GLY A O 1
ATOM 623 N N . THR A 1 91 ? 20.503 9.187 -3.411 1.00 48.31 91 THR A N 1
ATOM 624 C CA . THR A 1 91 ? 20.876 8.008 -2.597 1.00 48.31 91 THR A CA 1
ATOM 625 C C . THR A 1 91 ? 20.082 6.748 -2.947 1.00 48.31 91 THR A C 1
ATOM 627 O O . THR A 1 91 ? 20.307 5.715 -2.321 1.00 48.31 91 THR A O 1
ATOM 630 N N . ALA A 1 92 ? 19.148 6.829 -3.898 1.00 54.22 92 ALA A N 1
ATOM 631 C CA . ALA A 1 92 ? 18.325 5.709 -4.337 1.00 54.22 92 ALA A CA 1
ATOM 632 C C . ALA A 1 92 ? 18.807 5.196 -5.700 1.00 54.22 92 ALA A C 1
ATOM 634 O O . ALA A 1 92 ? 19.149 5.989 -6.582 1.00 54.22 92 ALA A O 1
ATOM 635 N N . ILE A 1 93 ? 18.839 3.872 -5.846 1.00 65.31 93 ILE A N 1
ATOM 636 C CA . ILE A 1 93 ? 18.889 3.209 -7.149 1.00 65.31 93 ILE A CA 1
ATOM 637 C C . ILE A 1 93 ? 17.446 3.207 -7.650 1.00 65.31 93 ILE A C 1
ATOM 639 O O . ILE A 1 93 ? 16.553 2.807 -6.903 1.00 65.31 93 ILE A O 1
ATOM 643 N N . ARG A 1 94 ? 17.223 3.739 -8.848 1.00 70.31 94 ARG A N 1
ATOM 644 C CA . ARG A 1 94 ? 15.939 3.661 -9.540 1.00 70.31 94 ARG A CA 1
ATOM 645 C C . ARG A 1 94 ? 16.145 2.879 -10.823 1.00 70.31 94 ARG A C 1
ATOM 647 O O . ARG A 1 94 ? 17.127 3.141 -11.524 1.00 70.31 94 ARG A O 1
ATOM 654 N N . ASP A 1 95 ? 15.243 1.946 -11.059 1.00 76.31 95 ASP A N 1
ATOM 655 C CA . ASP A 1 95 ? 15.135 1.227 -12.319 1.00 76.31 95 ASP A CA 1
ATOM 656 C C . ASP A 1 95 ? 14.462 2.163 -13.340 1.00 76.31 95 ASP A C 1
ATOM 658 O O . ASP A 1 95 ? 13.854 3.172 -12.961 1.00 76.31 95 ASP A O 1
ATOM 662 N N . GLY A 1 96 ? 14.703 1.923 -14.616 1.00 79.75 96 GLY A N 1
ATOM 663 C CA . GLY A 1 96 ? 14.192 2.714 -15.727 1.00 79.75 96 GLY A CA 1
ATOM 664 C C . GLY A 1 96 ? 14.699 2.133 -17.036 1.00 79.75 96 GLY A C 1
ATOM 665 O O . GLY A 1 96 ? 15.382 1.108 -17.040 1.00 79.75 96 GLY A O 1
ATOM 666 N N . ASN A 1 97 ? 14.444 2.816 -18.146 1.00 88.06 97 ASN A N 1
ATOM 667 C CA . ASN A 1 97 ? 14.759 2.304 -19.472 1.00 88.06 97 ASN A CA 1
ATOM 668 C C . ASN A 1 97 ? 15.598 3.273 -20.308 1.00 88.06 97 ASN A C 1
ATOM 670 O O . ASN A 1 97 ? 15.601 4.496 -20.137 1.00 88.06 97 ASN A O 1
ATOM 674 N N . CYS A 1 98 ? 16.380 2.715 -21.232 1.00 88.94 98 CYS A N 1
ATOM 675 C CA . CYS A 1 98 ? 17.129 3.509 -22.191 1.00 88.94 98 CYS A CA 1
ATOM 676 C C . CYS A 1 98 ? 16.157 4.277 -23.084 1.00 88.94 98 CYS A C 1
ATOM 678 O O . CYS A 1 98 ? 15.446 3.695 -23.898 1.00 88.94 98 CYS A O 1
ATOM 680 N N . GLY A 1 99 ? 16.162 5.598 -22.962 1.00 84.62 99 GLY A N 1
ATOM 681 C CA . GLY A 1 99 ? 15.229 6.461 -23.663 1.00 84.62 99 GLY A CA 1
ATOM 682 C C . GLY A 1 99 ? 15.724 6.965 -25.014 1.00 84.62 99 GLY A C 1
ATOM 683 O O . GLY A 1 99 ? 16.886 6.805 -25.410 1.00 84.62 99 GLY A O 1
ATOM 684 N N . ALA A 1 100 ? 14.854 7.684 -25.727 1.00 83.19 100 ALA A N 1
ATOM 685 C CA . ALA A 1 100 ? 15.198 8.306 -27.011 1.00 83.19 100 ALA A CA 1
ATOM 686 C C . ALA A 1 100 ? 16.334 9.344 -26.893 1.00 83.19 100 ALA A C 1
ATOM 688 O O . ALA A 1 100 ? 17.039 9.616 -27.874 1.00 83.19 100 ALA A O 1
ATOM 689 N N . SER A 1 101 ? 16.542 9.904 -25.695 1.00 83.12 101 SER A N 1
ATOM 690 C CA . SER A 1 101 ? 17.640 10.829 -25.397 1.00 83.12 101 SER A CA 1
ATOM 691 C C . SER A 1 101 ? 19.002 10.146 -25.259 1.00 83.12 101 SER A C 1
ATOM 693 O O . SER A 1 101 ? 19.999 10.851 -25.085 1.00 83.12 101 SER A O 1
ATOM 695 N N . ARG A 1 102 ? 19.068 8.808 -25.373 1.00 85.19 102 ARG A N 1
ATOM 696 C CA . ARG A 1 102 ? 20.277 7.995 -25.143 1.00 85.19 102 ARG A CA 1
ATOM 697 C C . ARG A 1 102 ? 20.802 8.100 -23.713 1.00 85.19 102 ARG A C 1
ATOM 699 O O . ARG A 1 102 ? 22.005 8.116 -23.458 1.00 85.19 102 ARG A O 1
ATOM 706 N N . LEU A 1 103 ? 19.870 8.266 -22.788 1.00 83.81 103 LEU A N 1
ATOM 707 C CA . LEU A 1 103 ? 20.091 8.308 -21.355 1.00 83.81 103 LEU A CA 1
ATOM 708 C C . LEU A 1 103 ? 19.174 7.261 -20.735 1.00 83.81 103 LEU A C 1
ATOM 710 O O . LEU A 1 103 ? 18.160 6.908 -21.331 1.00 83.81 103 LEU A O 1
ATOM 714 N N . CYS A 1 104 ? 19.537 6.792 -19.550 1.00 84.38 104 CYS A N 1
ATOM 715 C CA . CYS A 1 104 ? 18.605 6.043 -18.728 1.00 84.38 104 CYS A CA 1
ATOM 716 C C . CYS A 1 104 ? 17.543 7.023 -18.214 1.00 84.38 104 CYS A C 1
ATOM 718 O O . CYS A 1 104 ? 17.861 7.950 -17.457 1.00 84.38 104 CYS A O 1
ATOM 720 N N . GLU A 1 105 ? 16.330 6.878 -18.727 1.00 84.19 105 GLU A N 1
ATOM 721 C CA . GLU A 1 105 ? 15.155 7.653 -18.358 1.00 84.19 105 GLU A CA 1
ATOM 722 C C . GLU A 1 105 ? 14.378 6.841 -17.308 1.00 84.19 105 GLU A C 1
ATOM 724 O O . GLU A 1 105 ? 14.423 5.617 -17.312 1.00 84.19 105 GLU A O 1
ATOM 729 N N . ILE A 1 106 ? 13.783 7.517 -16.327 1.00 82.38 106 ILE A N 1
ATOM 730 C CA . ILE A 1 106 ? 13.064 6.866 -15.223 1.00 82.38 106 ILE A CA 1
ATOM 731 C C . ILE A 1 106 ? 11.600 7.225 -15.371 1.00 82.38 106 ILE A C 1
ATOM 733 O O . ILE A 1 106 ? 11.304 8.414 -15.548 1.00 82.38 106 ILE A O 1
ATOM 737 N N . GLU A 1 107 ? 10.723 6.251 -15.175 1.00 84.62 107 GLU A N 1
ATOM 738 C CA . GLU A 1 107 ? 9.292 6.497 -15.105 1.00 84.62 107 GLU A CA 1
ATOM 739 C C . GLU A 1 107 ? 8.893 7.347 -13.883 1.00 84.62 107 GLU A C 1
ATOM 741 O O . GLU A 1 107 ? 9.275 7.076 -12.734 1.00 84.62 107 GLU A O 1
ATOM 746 N N . LEU A 1 108 ? 8.121 8.418 -14.111 1.00 81.94 108 LEU A N 1
ATOM 747 C CA . LEU A 1 108 ? 7.435 9.134 -13.037 1.00 81.94 108 LEU A CA 1
ATOM 748 C C . LEU A 1 108 ? 6.073 8.481 -12.833 1.00 81.94 108 LEU A C 1
ATOM 750 O O . LEU A 1 108 ? 5.138 8.726 -13.575 1.00 81.94 108 LEU A O 1
ATOM 754 N N . CYS A 1 109 ? 5.950 7.717 -11.753 1.00 84.19 109 CYS A N 1
ATOM 755 C CA . CYS A 1 109 ? 4.841 6.792 -11.514 1.00 84.19 109 CYS A CA 1
ATOM 756 C C . CYS A 1 109 ? 3.434 7.398 -11.293 1.00 84.19 109 CYS A C 1
ATOM 758 O O . CYS A 1 109 ? 2.585 6.735 -10.693 1.00 84.19 109 CYS A O 1
ATOM 760 N N . PHE A 1 110 ? 3.199 8.661 -11.652 1.00 81.94 110 PHE A N 1
ATOM 761 C CA . PHE A 1 110 ? 1.940 9.371 -11.397 1.00 81.94 110 PHE A CA 1
ATOM 762 C C . PHE A 1 110 ? 1.666 10.576 -12.314 1.00 81.94 110 PHE A C 1
ATOM 764 O O . PHE A 1 110 ? 0.742 11.354 -12.041 1.00 81.94 110 PHE A O 1
ATOM 771 N N . ASP A 1 111 ? 2.485 10.820 -13.337 1.00 80.88 111 ASP A N 1
ATOM 772 C CA . ASP A 1 111 ? 2.344 12.006 -14.187 1.00 80.88 111 ASP A CA 1
ATOM 773 C C . ASP A 1 111 ? 1.517 11.749 -15.464 1.00 80.88 111 ASP A C 1
ATOM 775 O O . ASP A 1 111 ? 1.198 12.698 -16.196 1.00 80.88 111 ASP A O 1
ATOM 779 N N . GLY A 1 112 ? 1.106 10.495 -15.692 1.00 83.88 112 GLY A N 1
ATOM 780 C CA . GLY A 1 112 ? 0.315 10.075 -16.842 1.00 83.88 112 GLY A CA 1
ATOM 781 C C . GLY A 1 112 ? 1.102 10.020 -18.149 1.00 83.88 112 GLY A C 1
ATOM 782 O O . GLY A 1 112 ? 0.482 10.055 -19.222 1.00 83.88 112 GLY A O 1
ATOM 783 N N . GLN A 1 113 ? 2.434 9.996 -18.095 1.00 87.88 113 GLN A N 1
ATOM 784 C CA . GLN A 1 113 ? 3.312 9.967 -19.258 1.00 87.88 113 GLN A CA 1
ATOM 785 C C . GLN A 1 113 ? 4.330 8.835 -19.153 1.00 87.88 113 GLN A C 1
ATOM 787 O O . GLN A 1 113 ? 5.047 8.763 -18.178 1.00 8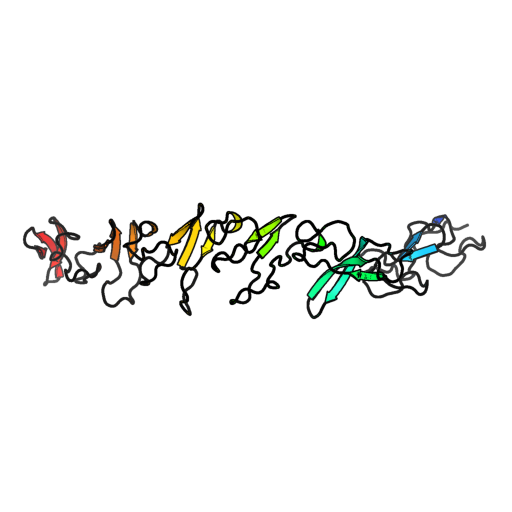7.88 113 GLN A O 1
ATOM 792 N N . ASP A 1 114 ? 4.485 8.089 -20.244 1.00 86.88 114 ASP A N 1
ATOM 793 C CA . ASP A 1 114 ? 5.601 7.164 -20.471 1.00 86.88 114 ASP A CA 1
ATOM 794 C C . ASP A 1 114 ? 6.906 7.979 -20.589 1.00 86.88 114 ASP A C 1
ATOM 796 O O . ASP A 1 114 ? 7.205 8.573 -21.636 1.00 86.88 114 ASP A O 1
ATOM 800 N N . ASN A 1 115 ? 7.615 8.140 -19.477 1.00 83.62 115 ASN A N 1
ATOM 801 C CA . ASN A 1 115 ? 8.850 8.899 -19.368 1.00 83.62 115 ASN A CA 1
ATOM 802 C C . ASN A 1 115 ? 10.087 8.082 -19.727 1.00 83.62 115 ASN A C 1
ATOM 804 O O . ASN A 1 115 ? 11.112 8.712 -19.995 1.00 83.62 115 ASN A O 1
ATOM 808 N N . ASP A 1 116 ? 10.018 6.750 -19.747 1.00 82.00 116 ASP A N 1
ATOM 809 C CA . ASP A 1 116 ? 11.156 5.887 -20.087 1.00 82.00 116 ASP A CA 1
ATOM 810 C C . ASP A 1 116 ? 11.043 5.159 -21.443 1.00 82.00 116 ASP A C 1
ATOM 812 O O . ASP A 1 116 ? 11.991 4.526 -21.919 1.00 82.00 116 ASP A O 1
ATOM 816 N N . SER A 1 117 ? 9.957 5.439 -22.166 1.00 82.69 117 SER A N 1
ATOM 817 C CA . SER A 1 117 ? 9.683 5.036 -23.546 1.00 82.69 117 SER A CA 1
ATOM 818 C C . SER A 1 117 ? 9.479 3.530 -23.755 1.00 82.69 117 SER A C 1
ATOM 820 O O . SER A 1 117 ? 9.722 3.039 -24.869 1.00 82.69 117 SER A O 1
ATOM 822 N N . ASP A 1 118 ? 9.030 2.795 -22.738 1.00 82.69 118 ASP A N 1
ATOM 823 C CA . ASP A 1 118 ? 8.765 1.353 -22.810 1.00 82.69 118 ASP A CA 1
ATOM 824 C C . ASP A 1 118 ? 7.296 0.996 -23.118 1.00 82.69 118 ASP A C 1
ATOM 826 O O . ASP A 1 118 ? 6.964 -0.177 -23.329 1.00 82.69 118 ASP A O 1
ATOM 830 N N . THR A 1 119 ? 6.445 2.019 -23.283 1.00 87.56 119 THR A N 1
ATOM 831 C CA . THR A 1 119 ? 4.996 1.998 -23.553 1.00 87.56 119 THR A CA 1
ATOM 832 C C . THR A 1 119 ? 4.072 1.796 -22.358 1.00 87.56 119 THR A C 1
ATOM 834 O O . THR A 1 119 ? 2.852 1.961 -22.528 1.00 87.56 119 THR A O 1
ATOM 837 N N . ALA A 1 120 ? 4.598 1.437 -21.193 1.00 88.69 120 ALA A N 1
ATOM 838 C CA . ALA A 1 120 ? 3.847 1.482 -19.957 1.00 88.69 120 ALA A CA 1
ATOM 839 C C . ALA A 1 120 ? 3.862 2.909 -19.380 1.00 88.69 120 ALA A C 1
ATOM 841 O O . ALA A 1 120 ? 4.496 3.812 -19.913 1.00 88.69 120 ALA A O 1
ATOM 842 N N . VAL A 1 121 ? 2.962 3.161 -18.430 1.00 88.38 121 VAL A N 1
ATOM 843 C CA . VAL A 1 121 ? 2.749 4.491 -17.844 1.00 88.38 121 VAL A CA 1
ATOM 844 C C . VAL A 1 121 ? 2.358 4.307 -16.388 1.00 88.38 121 VAL A C 1
ATOM 846 O O . VAL A 1 121 ? 1.491 3.476 -16.085 1.00 88.38 121 VAL A O 1
ATOM 849 N N . ASP A 1 122 ? 2.906 5.133 -15.506 1.00 85.94 122 ASP A N 1
ATOM 850 C CA . ASP A 1 122 ? 2.579 5.163 -14.081 1.00 85.94 122 ASP A CA 1
ATOM 851 C C . ASP A 1 122 ? 2.680 3.763 -13.425 1.00 85.94 122 ASP A C 1
ATOM 853 O O . ASP A 1 122 ? 3.558 2.969 -13.734 1.00 85.94 122 ASP A O 1
ATOM 857 N N . CYS A 1 123 ? 1.757 3.385 -12.532 1.00 88.81 123 CYS A N 1
ATOM 858 C CA . CYS A 1 123 ? 1.758 2.053 -11.919 1.00 88.81 123 CYS A CA 1
ATOM 859 C C . CYS A 1 123 ? 1.482 0.891 -12.884 1.00 88.81 123 CYS A C 1
ATOM 861 O O . CYS A 1 123 ? 1.542 -0.252 -12.444 1.00 88.81 123 CYS A O 1
ATOM 863 N N . LEU A 1 124 ? 1.133 1.126 -14.155 1.00 90.06 124 LEU A N 1
ATOM 864 C CA . LEU A 1 124 ? 1.106 0.038 -15.142 1.00 90.06 124 LEU A CA 1
ATOM 865 C C . LEU A 1 124 ? 2.520 -0.342 -15.596 1.00 90.06 124 LEU A C 1
ATOM 867 O O . LEU A 1 124 ? 2.686 -1.410 -16.190 1.00 90.06 124 LEU A O 1
ATOM 871 N N . ASP A 1 125 ? 3.492 0.520 -15.311 1.00 87.94 125 ASP A N 1
ATOM 872 C CA . ASP A 1 125 ? 4.904 0.344 -15.586 1.00 87.94 125 ASP A CA 1
ATOM 873 C C . ASP A 1 125 ? 5.588 -0.567 -14.558 1.00 87.94 125 ASP A C 1
ATOM 875 O O . ASP A 1 125 ? 5.352 -0.486 -13.347 1.00 87.94 125 ASP A O 1
ATOM 879 N N . GLY A 1 126 ? 6.438 -1.465 -15.057 1.00 84.50 126 GLY A N 1
ATOM 880 C CA . GLY A 1 126 ? 7.231 -2.364 -14.227 1.00 84.50 126 GLY A CA 1
ATOM 881 C C . GLY A 1 126 ? 8.302 -1.631 -13.422 1.00 84.50 126 GLY A C 1
ATOM 882 O O . GLY A 1 126 ? 8.594 -2.050 -12.298 1.00 84.50 126 GLY A O 1
ATOM 883 N N . ASP A 1 127 ? 8.824 -0.521 -13.944 1.00 83.12 127 ASP A N 1
ATOM 884 C CA . ASP A 1 127 ? 9.838 0.313 -13.293 1.00 83.12 127 ASP A CA 1
ATOM 885 C C . ASP A 1 127 ? 9.267 1.096 -12.094 1.00 83.12 127 ASP A C 1
ATOM 887 O O . ASP A 1 127 ? 9.991 1.546 -11.196 1.00 83.12 127 ASP A O 1
ATOM 891 N N . CYS A 1 128 ? 7.936 1.151 -12.000 1.00 84.88 128 CYS A N 1
ATOM 892 C CA . CYS A 1 128 ? 7.196 1.708 -10.877 1.00 84.88 128 CYS A CA 1
ATOM 893 C C . CYS A 1 128 ? 6.879 0.711 -9.759 1.00 84.88 128 CYS A C 1
ATOM 895 O O . CYS A 1 128 ? 6.299 1.106 -8.744 1.00 84.88 128 CYS A O 1
ATOM 897 N N . ALA A 1 129 ? 7.274 -0.559 -9.879 1.00 86.19 129 ALA A N 1
ATOM 898 C CA . ALA A 1 129 ? 7.020 -1.556 -8.844 1.00 86.19 129 ALA A CA 1
ATOM 899 C C . ALA A 1 129 ? 7.546 -1.098 -7.466 1.00 86.19 129 ALA A C 1
ATOM 901 O O . ALA A 1 129 ? 8.705 -0.714 -7.308 1.00 86.19 129 ALA A O 1
ATOM 902 N N . ASP A 1 130 ? 6.668 -1.127 -6.456 1.00 80.88 130 ASP A N 1
ATOM 903 C CA . ASP A 1 130 ? 6.929 -0.675 -5.083 1.00 80.88 130 ASP A CA 1
ATOM 904 C C . ASP A 1 130 ? 7.294 0.823 -4.926 1.00 80.88 130 ASP A C 1
ATOM 906 O O . ASP A 1 130 ? 7.643 1.258 -3.821 1.00 80.88 130 ASP A O 1
ATOM 910 N N . GLN A 1 131 ? 7.171 1.636 -5.983 1.00 80.81 131 GLN A N 1
ATOM 911 C CA . GLN A 1 131 ? 7.375 3.089 -5.941 1.00 80.81 131 GLN A CA 1
ATOM 912 C C . GLN A 1 131 ? 6.111 3.836 -5.488 1.00 80.81 131 GLN A C 1
ATOM 914 O O . GLN A 1 131 ? 4.989 3.329 -5.563 1.00 80.81 131 GLN A O 1
ATOM 919 N N . SER A 1 132 ? 6.297 5.070 -5.010 1.00 80.75 132 SER A N 1
ATOM 920 C CA . SER A 1 132 ? 5.196 5.978 -4.667 1.00 80.75 132 SER A CA 1
ATOM 921 C C . SER A 1 132 ? 4.474 6.487 -5.922 1.00 80.75 132 SER A C 1
ATOM 923 O O . SER A 1 132 ? 5.141 6.869 -6.880 1.00 80.75 132 SER A O 1
ATOM 925 N N . CYS A 1 133 ? 3.141 6.586 -5.880 1.00 76.31 133 CYS A N 1
ATOM 926 C CA . CYS A 1 133 ? 2.290 6.907 -7.043 1.00 76.31 133 CYS A CA 1
ATOM 927 C C . CYS A 1 133 ? 1.425 8.184 -6.913 1.00 76.31 133 CYS A C 1
ATOM 929 O O . CYS A 1 133 ? 0.430 8.338 -7.617 1.00 76.31 133 CYS A O 1
ATOM 931 N N . ALA A 1 134 ? 1.726 9.077 -5.965 1.00 68.44 134 ALA A N 1
ATOM 932 C CA . ALA A 1 134 ? 0.806 10.157 -5.599 1.00 68.44 134 ALA A CA 1
ATOM 933 C C . ALA A 1 134 ? 1.171 11.504 -6.243 1.00 68.44 134 ALA A C 1
ATOM 935 O O . ALA A 1 134 ? 2.337 11.910 -6.260 1.00 68.44 134 ALA A O 1
ATOM 936 N N . ALA A 1 135 ? 0.140 12.246 -6.670 1.00 54.00 135 ALA A N 1
ATOM 937 C CA . ALA A 1 135 ? 0.234 13.547 -7.349 1.00 54.00 135 ALA A CA 1
ATOM 938 C C . ALA A 1 135 ? 0.962 14.654 -6.556 1.00 54.00 135 ALA A C 1
ATOM 940 O O . ALA A 1 135 ? 1.369 15.667 -7.131 1.00 54.00 135 ALA A O 1
ATOM 941 N N . ASP A 1 136 ? 1.126 14.492 -5.241 1.00 53.47 136 ASP A N 1
ATOM 942 C CA . ASP A 1 136 ? 1.822 15.433 -4.360 1.00 53.47 136 ASP A CA 1
ATOM 943 C C . ASP A 1 136 ? 3.340 15.187 -4.256 1.00 53.47 136 ASP A C 1
ATOM 945 O O . ASP A 1 136 ? 4.041 15.919 -3.551 1.00 53.47 136 ASP A O 1
ATOM 949 N N . GLY A 1 137 ? 3.875 14.204 -4.988 1.00 51.91 137 GLY A N 1
ATOM 950 C CA . GLY A 1 137 ? 5.291 13.844 -4.930 1.00 51.91 137 GLY A CA 1
ATOM 951 C C . GLY A 1 137 ? 5.640 12.906 -3.772 1.00 51.91 137 GLY A C 1
ATOM 952 O O . GLY A 1 137 ? 6.825 12.732 -3.475 1.00 51.91 137 GLY A O 1
ATOM 953 N N . GLY A 1 138 ? 4.639 12.280 -3.142 1.00 51.09 138 GLY A N 1
ATOM 954 C CA . GLY A 1 138 ? 4.818 11.029 -2.408 1.00 51.09 138 GLY A CA 1
ATOM 955 C C . GLY A 1 138 ? 5.415 11.149 -1.011 1.00 51.09 138 GLY A C 1
ATOM 956 O O . GLY A 1 138 ? 6.093 10.214 -0.581 1.00 51.09 138 GLY A O 1
ATOM 957 N N . ILE A 1 139 ? 5.178 12.253 -0.295 1.00 50.88 139 ILE A N 1
ATOM 958 C CA . ILE A 1 139 ? 5.431 12.311 1.149 1.00 50.88 139 ILE A CA 1
ATOM 959 C C . ILE A 1 139 ? 4.246 12.973 1.854 1.00 50.88 139 ILE A C 1
ATOM 961 O O . ILE A 1 139 ? 4.126 14.200 1.880 1.00 50.88 139 ILE A O 1
ATOM 965 N N . ALA A 1 140 ? 3.420 12.142 2.486 1.00 51.59 140 ALA A N 1
ATOM 966 C CA . ALA A 1 140 ? 2.409 12.582 3.432 1.00 51.59 140 ALA A CA 1
ATOM 967 C C . ALA A 1 140 ? 3.050 13.413 4.568 1.00 51.59 140 ALA A C 1
ATOM 969 O O . ALA A 1 140 ? 4.249 13.289 4.841 1.00 51.59 140 ALA A O 1
ATOM 970 N N . PRO A 1 141 ? 2.290 14.255 5.296 1.00 44.41 141 PRO A N 1
ATOM 971 C CA . PRO A 1 141 ? 2.822 15.101 6.373 1.00 44.41 141 PRO A CA 1
ATOM 972 C C . PRO A 1 141 ? 3.602 14.358 7.477 1.00 44.41 141 PRO A C 1
ATOM 974 O O . PRO A 1 141 ? 4.321 14.995 8.250 1.00 44.41 141 PRO A O 1
ATOM 977 N N . ASP A 1 142 ? 3.459 13.033 7.569 1.00 46.47 142 ASP A N 1
ATOM 978 C CA . ASP A 1 142 ? 4.151 12.147 8.507 1.00 46.47 142 ASP A CA 1
ATOM 979 C C . ASP A 1 142 ? 5.437 11.496 7.954 1.00 46.47 142 ASP A C 1
ATOM 981 O O . ASP A 1 142 ? 6.144 10.821 8.705 1.00 46.47 142 ASP A O 1
ATOM 985 N N . GLY A 1 143 ? 5.789 11.736 6.686 1.00 50.78 143 GLY A N 1
ATOM 986 C CA . GLY A 1 143 ? 6.996 11.199 6.059 1.00 50.78 143 GLY A CA 1
ATOM 987 C C . GLY A 1 143 ? 6.808 9.899 5.264 1.00 50.78 143 GLY A C 1
ATOM 988 O O . GLY A 1 143 ? 7.810 9.391 4.756 1.00 50.78 143 GLY A O 1
ATOM 989 N N . GLY A 1 144 ? 5.592 9.340 5.180 1.00 53.44 144 GLY A N 1
ATOM 990 C CA . GLY A 1 144 ? 5.296 8.099 4.447 1.00 53.44 144 GLY A CA 1
ATOM 991 C C . GLY A 1 144 ? 4.841 8.310 2.992 1.00 53.44 144 GLY A C 1
ATOM 992 O O . GLY A 1 144 ? 4.428 9.417 2.643 1.00 53.44 144 GLY A O 1
ATOM 993 N N . PRO A 1 145 ? 4.904 7.268 2.134 1.00 61.97 145 PRO A N 1
ATOM 994 C CA . PRO A 1 145 ? 4.281 7.311 0.814 1.00 61.97 145 PRO A CA 1
ATOM 995 C C . PRO A 1 145 ? 2.755 7.405 0.966 1.00 61.97 145 PRO A C 1
ATOM 997 O O . PRO A 1 145 ? 2.166 6.630 1.715 1.00 61.97 145 PRO A O 1
ATOM 1000 N N . SER A 1 146 ? 2.126 8.353 0.272 1.00 76.06 146 SER A N 1
ATOM 1001 C CA . SER A 1 146 ? 0.667 8.551 0.247 1.00 76.06 146 SER A CA 1
ATOM 1002 C C . SER A 1 146 ? -0.056 7.417 -0.497 1.00 76.06 146 SER A C 1
ATOM 1004 O O . SER A 1 146 ? -1.111 6.962 -0.061 1.00 76.06 146 SER A O 1
ATOM 1006 N N . CYS A 1 147 ? 0.567 6.872 -1.544 1.00 83.88 147 CYS A N 1
ATOM 1007 C CA . CYS A 1 147 ? 0.159 5.640 -2.221 1.00 83.88 147 CYS A CA 1
ATOM 1008 C C . CYS A 1 147 ? 1.388 4.874 -2.732 1.00 83.88 147 CYS A C 1
ATOM 1010 O O . CYS A 1 147 ? 2.491 5.435 -2.793 1.00 83.88 147 CYS A O 1
ATOM 1012 N N . ARG A 1 148 ? 1.209 3.604 -3.106 1.00 88.62 148 ARG A N 1
ATOM 1013 C CA . ARG A 1 148 ? 2.260 2.745 -3.673 1.00 88.62 148 ARG A CA 1
ATOM 1014 C C . ARG A 1 148 ? 1.743 1.929 -4.856 1.00 88.62 148 ARG A C 1
ATOM 1016 O O . ARG A 1 148 ? 0.635 1.407 -4.789 1.00 88.62 148 ARG A O 1
ATOM 1023 N N . CYS A 1 149 ? 2.565 1.731 -5.882 1.00 88.00 149 CYS A N 1
ATOM 1024 C CA . CYS A 1 149 ? 2.271 0.760 -6.933 1.00 88.00 149 CYS A CA 1
ATOM 1025 C C . CYS A 1 149 ? 2.499 -0.669 -6.418 1.00 88.00 149 CYS A C 1
ATOM 1027 O O . CYS A 1 149 ? 3.609 -1.028 -6.015 1.00 88.00 149 CYS A O 1
ATOM 1029 N N . VAL A 1 150 ? 1.459 -1.500 -6.436 1.00 88.25 150 VAL A N 1
ATOM 1030 C CA . VAL A 1 150 ? 1.537 -2.927 -6.098 1.00 88.25 150 VAL A CA 1
ATOM 1031 C C . VAL A 1 150 ? 1.100 -3.731 -7.313 1.00 88.25 150 VAL A C 1
ATOM 1033 O O . VAL A 1 150 ? -0.069 -3.747 -7.687 1.00 88.25 150 VAL A O 1
ATOM 1036 N N . GLY A 1 151 ? 2.049 -4.417 -7.950 1.00 86.31 151 GLY A N 1
ATOM 1037 C CA . GLY A 1 151 ? 1.792 -5.023 -9.253 1.00 86.31 151 GLY A CA 1
ATOM 1038 C C . GLY A 1 151 ? 1.565 -3.932 -10.296 1.00 86.31 151 GLY A C 1
ATOM 1039 O O . GLY A 1 151 ? 2.446 -3.111 -10.490 1.00 86.31 151 GLY A O 1
ATOM 1040 N N . THR A 1 152 ? 0.397 -3.932 -10.944 1.00 86.50 152 THR A N 1
ATOM 1041 C CA . THR A 1 152 ? 0.045 -2.944 -11.980 1.00 86.50 152 THR A CA 1
ATOM 1042 C C . THR A 1 152 ? -1.026 -1.949 -11.517 1.00 86.50 152 THR A C 1
ATOM 1044 O O . THR A 1 152 ? -1.800 -1.439 -12.328 1.00 86.50 152 THR A O 1
ATOM 1047 N N . THR A 1 153 ? -1.202 -1.791 -10.206 1.00 88.31 153 THR A N 1
ATOM 1048 C CA . THR A 1 153 ? -2.263 -0.968 -9.615 1.00 88.31 153 THR A CA 1
ATOM 1049 C C . THR A 1 153 ? -1.673 -0.019 -8.590 1.00 88.31 153 THR A C 1
ATOM 1051 O O . THR A 1 153 ? -0.824 -0.417 -7.789 1.00 88.31 153 THR A O 1
ATOM 1054 N N . SER A 1 154 ? -2.137 1.225 -8.611 1.00 88.19 154 SER A N 1
ATOM 1055 C CA . SER A 1 154 ? -1.973 2.160 -7.502 1.00 88.19 154 SER A CA 1
ATOM 1056 C C . SER A 1 154 ? -2.758 1.633 -6.304 1.00 88.19 154 SER A C 1
ATOM 1058 O O . SER A 1 154 ? -3.848 1.108 -6.502 1.00 88.19 154 SER A O 1
ATOM 1060 N N . THR A 1 155 ? -2.178 1.721 -5.108 1.00 90.38 155 THR A N 1
ATOM 1061 C CA . THR A 1 155 ? -2.835 1.320 -3.856 1.00 90.38 155 THR A CA 1
ATOM 1062 C C . THR A 1 155 ? -2.648 2.386 -2.793 1.00 90.38 155 THR A C 1
ATOM 1064 O O . THR A 1 155 ? -1.524 2.881 -2.606 1.00 90.38 155 THR A O 1
ATOM 1067 N N . GLU A 1 156 ? -3.719 2.745 -2.094 1.00 87.88 156 GLU A N 1
ATOM 1068 C CA . GLU A 1 156 ? -3.678 3.715 -1.008 1.00 87.88 156 GLU A CA 1
ATOM 1069 C C . GLU A 1 156 ? -2.787 3.205 0.138 1.00 87.88 156 GLU A C 1
ATOM 1071 O O . GLU A 1 156 ? -2.944 2.103 0.665 1.00 87.88 156 GLU A O 1
ATOM 1076 N N . ALA A 1 157 ? -1.797 4.013 0.531 1.00 84.31 157 ALA A N 1
ATOM 1077 C CA . ALA A 1 157 ? -0.853 3.657 1.592 1.00 84.31 157 ALA A CA 1
ATOM 1078 C C . ALA A 1 157 ? -1.049 4.499 2.860 1.00 84.31 157 ALA A C 1
ATOM 1080 O O . ALA A 1 157 ? -0.656 4.071 3.952 1.00 84.31 157 ALA A O 1
ATOM 1081 N N . ASN A 1 158 ? -1.658 5.681 2.734 1.00 82.38 158 ASN A N 1
ATOM 1082 C CA . ASN A 1 158 ? -1.942 6.574 3.849 1.00 82.38 158 ASN A CA 1
ATOM 1083 C C . ASN A 1 158 ? -3.441 6.663 4.146 1.00 82.38 158 ASN A C 1
ATOM 1085 O O . ASN A 1 158 ? -4.097 7.633 3.802 1.00 82.38 158 ASN A O 1
ATOM 1089 N N . CYS A 1 159 ? -3.938 5.686 4.894 1.00 85.31 159 CYS A N 1
ATOM 1090 C CA . CYS A 1 159 ? -5.359 5.498 5.176 1.00 85.31 159 CYS A CA 1
ATOM 1091 C C . CYS A 1 159 ? -5.952 6.435 6.252 1.00 85.31 159 CYS A C 1
ATOM 1093 O O . CYS A 1 159 ? -6.746 5.997 7.096 1.00 85.31 159 CYS A O 1
ATOM 1095 N N . ARG A 1 160 ? -5.470 7.679 6.352 1.00 80.75 160 ARG A N 1
ATOM 1096 C CA . ARG A 1 160 ? -5.887 8.619 7.415 1.00 80.75 160 ARG A CA 1
ATOM 1097 C C . ARG A 1 160 ? -5.726 10.105 7.088 1.00 80.75 160 ARG A C 1
ATOM 1099 O O . ARG A 1 160 ? -5.833 10.935 8.000 1.00 80.75 160 ARG A O 1
ATOM 1106 N N . ASP A 1 161 ? -5.398 10.468 5.855 1.00 78.00 161 ASP A N 1
ATOM 1107 C CA . ASP A 1 161 ? -5.219 11.871 5.464 1.00 78.00 161 ASP A CA 1
ATOM 1108 C C . ASP A 1 161 ? -6.437 12.478 4.767 1.00 78.00 161 ASP A C 1
ATOM 1110 O O . ASP A 1 161 ? -6.438 13.689 4.508 1.00 78.00 161 ASP A O 1
ATOM 1114 N N . ARG A 1 162 ? -7.511 11.695 4.592 1.00 81.19 162 ARG A N 1
ATOM 1115 C CA . ARG A 1 162 ? -8.757 12.122 3.944 1.00 81.19 162 ARG A CA 1
ATOM 1116 C C . ARG A 1 162 ? -8.571 12.457 2.474 1.00 81.19 162 ARG A C 1
ATOM 1118 O O . ARG A 1 162 ? -9.329 13.280 1.943 1.00 81.19 162 ARG A O 1
ATOM 1125 N N . ALA A 1 163 ? -7.568 11.864 1.842 1.00 82.62 163 ALA A N 1
ATOM 1126 C CA . ALA A 1 163 ? -7.297 12.007 0.430 1.00 82.62 163 ALA A CA 1
ATOM 1127 C C . ALA A 1 163 ? -7.337 10.639 -0.256 1.00 82.62 163 ALA A C 1
ATOM 1129 O O . ALA A 1 163 ? -6.822 9.658 0.249 1.00 82.62 163 ALA A O 1
ATOM 1130 N N . ASP A 1 164 ? -7.961 10.610 -1.428 1.00 84.50 164 ASP A N 1
ATOM 1131 C CA . ASP A 1 164 ? -7.905 9.488 -2.364 1.00 84.50 164 ASP A CA 1
ATOM 1132 C C . ASP A 1 164 ? -6.533 9.531 -3.049 1.00 84.50 164 ASP A C 1
ATOM 1134 O O . ASP A 1 164 ? -6.317 10.295 -3.999 1.00 84.50 164 ASP A O 1
ATOM 1138 N N . ASN A 1 165 ? -5.566 8.830 -2.461 1.00 82.50 165 ASN A N 1
ATOM 1139 C CA . ASN A 1 165 ? -4.166 8.955 -2.851 1.00 82.50 165 ASN A CA 1
ATOM 1140 C C . ASN A 1 165 ? -3.772 8.051 -4.021 1.00 82.50 165 ASN A C 1
ATOM 1142 O O . ASN A 1 165 ? -2.722 8.292 -4.619 1.00 82.50 165 ASN A O 1
ATOM 1146 N N . ASP A 1 166 ? -4.575 7.043 -4.354 1.00 85.56 166 ASP A N 1
ATOM 1147 C CA . ASP A 1 166 ? -4.361 6.149 -5.496 1.00 85.56 166 ASP A CA 1
ATOM 1148 C C . ASP A 1 166 ? -5.293 6.438 -6.690 1.00 85.56 166 ASP A C 1
ATOM 1150 O O . ASP A 1 166 ? -5.054 5.941 -7.795 1.00 85.56 166 ASP A O 1
ATOM 1154 N N . GLY A 1 167 ? -6.278 7.321 -6.507 1.00 83.81 167 GLY A N 1
ATOM 1155 C CA . GLY A 1 167 ? -7.155 7.852 -7.544 1.00 83.81 167 GLY A CA 1
ATOM 1156 C C . GLY A 1 167 ? -8.339 6.950 -7.886 1.00 83.81 167 GLY A C 1
ATOM 1157 O O . GLY A 1 167 ? -8.939 7.130 -8.957 1.00 83.81 167 GLY A O 1
ATOM 1158 N N . ASP A 1 168 ? -8.678 5.979 -7.036 1.00 86.62 168 ASP A N 1
ATOM 1159 C CA . ASP A 1 168 ? -9.736 4.997 -7.290 1.00 86.62 168 ASP A CA 1
ATOM 1160 C C . ASP A 1 168 ? -11.155 5.494 -6.908 1.00 86.62 168 ASP A C 1
ATOM 1162 O O . ASP A 1 168 ? -12.167 4.868 -7.251 1.00 86.62 168 ASP A O 1
ATOM 1166 N N . SER A 1 169 ? -11.248 6.708 -6.345 1.00 88.69 169 SER A N 1
ATOM 1167 C CA . SER A 1 169 ? -12.443 7.364 -5.783 1.00 88.69 169 SER A CA 1
ATOM 1168 C C . SER A 1 169 ? -12.891 6.874 -4.405 1.00 88.69 169 SER A C 1
ATOM 1170 O O . SER A 1 169 ? -13.965 7.288 -3.939 1.00 88.69 169 SER A O 1
ATOM 1172 N N . GLN A 1 170 ? -12.103 6.034 -3.748 1.00 90.62 170 GLN A N 1
ATOM 1173 C CA . GLN A 1 170 ? -12.213 5.706 -2.335 1.00 90.62 170 GLN A CA 1
ATOM 1174 C C . GLN A 1 170 ? -11.034 6.348 -1.585 1.00 90.62 170 GLN A C 1
ATOM 1176 O O . GLN A 1 170 ? -10.146 6.937 -2.185 1.00 90.62 170 GLN A O 1
ATOM 1181 N N . ALA A 1 171 ? -11.157 6.466 -0.266 1.00 87.06 171 ALA A N 1
ATOM 1182 C CA . ALA A 1 171 ? -10.152 7.144 0.546 1.00 87.06 171 ALA A CA 1
ATOM 1183 C C . ALA A 1 171 ? -10.220 6.644 1.984 1.00 87.06 171 ALA A C 1
ATOM 1185 O O . ALA A 1 171 ? -11.315 6.388 2.514 1.00 87.06 171 ALA A O 1
ATOM 1186 N N . ASP A 1 172 ? -9.072 6.611 2.648 1.00 86.06 172 ASP A N 1
ATOM 1187 C CA . ASP A 1 172 ? -8.910 6.114 4.003 1.00 86.06 172 ASP A CA 1
ATOM 1188 C C . ASP A 1 172 ? -9.590 4.741 4.201 1.00 86.06 172 ASP A C 1
ATOM 1190 O O . ASP A 1 172 ? -9.586 3.870 3.343 1.00 86.06 172 ASP A O 1
ATOM 1194 N N . CYS A 1 173 ? -10.255 4.515 5.338 1.00 90.88 173 CYS A N 1
ATOM 1195 C CA . CYS A 1 173 ? -10.945 3.254 5.593 1.00 90.88 173 CYS A CA 1
ATOM 1196 C C . CYS A 1 173 ? -12.099 2.941 4.639 1.00 90.88 173 CYS A C 1
ATOM 1198 O O . CYS A 1 173 ? -12.576 1.810 4.680 1.00 90.88 173 CYS A O 1
ATOM 1200 N N . ALA A 1 174 ? -12.594 3.907 3.857 1.00 91.69 174 ALA A N 1
ATOM 1201 C CA . ALA A 1 174 ? -13.582 3.609 2.825 1.00 91.69 174 ALA A CA 1
ATOM 1202 C C . ALA A 1 174 ? -12.944 2.905 1.619 1.00 91.69 174 ALA A C 1
ATOM 1204 O O . ALA A 1 174 ? -13.673 2.285 0.845 1.00 91.69 174 ALA A O 1
ATOM 1205 N N . ASP A 1 175 ? -11.621 2.988 1.490 1.00 92.00 175 ASP A N 1
ATOM 1206 C CA . ASP A 1 175 ? -10.823 2.276 0.509 1.00 92.00 175 ASP A CA 1
ATOM 1207 C C . ASP A 1 175 ? -10.591 0.813 0.908 1.00 92.00 175 ASP A C 1
ATOM 1209 O O . ASP A 1 175 ? -10.416 0.461 2.080 1.00 92.00 175 ASP A O 1
ATOM 1213 N N . VAL A 1 176 ? -10.613 -0.066 -0.092 1.00 92.94 176 VAL A N 1
ATOM 1214 C CA . VAL A 1 176 ? -10.360 -1.498 0.078 1.00 92.94 176 VAL A CA 1
ATOM 1215 C C . VAL A 1 176 ? -8.879 -1.794 0.312 1.00 92.94 176 VAL A C 1
ATOM 1217 O O . VAL A 1 176 ? -8.565 -2.761 1.013 1.00 92.94 176 VAL A O 1
ATOM 1220 N N . ASP A 1 177 ? -7.982 -0.961 -0.210 1.00 91.31 177 ASP A N 1
ATOM 1221 C CA . ASP A 1 177 ? -6.535 -1.092 -0.034 1.00 91.31 177 ASP A CA 1
ATOM 1222 C C . ASP A 1 177 ? -6.105 -0.781 1.404 1.00 91.31 177 ASP A C 1
ATOM 1224 O O . ASP A 1 177 ? -5.085 -1.276 1.896 1.00 91.31 177 ASP A O 1
ATOM 1228 N N . CYS A 1 178 ? -6.968 -0.073 2.128 1.00 91.06 178 CYS A N 1
ATOM 1229 C CA . CYS A 1 178 ? -6.827 0.235 3.537 1.00 91.06 178 CYS A CA 1
ATOM 1230 C C . CYS A 1 178 ? -7.378 -0.839 4.487 1.00 91.06 178 CYS A C 1
ATOM 1232 O O . CYS A 1 178 ? -7.277 -0.675 5.704 1.00 91.06 178 CYS A O 1
ATOM 1234 N N . ASP A 1 179 ? -7.927 -1.961 4.006 1.00 92.19 179 ASP A N 1
ATOM 1235 C CA . ASP A 1 179 ? -8.458 -3.008 4.891 1.00 92.19 179 ASP A CA 1
ATOM 1236 C C . ASP A 1 179 ? -7.365 -3.607 5.801 1.00 92.19 179 ASP A C 1
ATOM 1238 O O . ASP A 1 179 ? -6.292 -4.032 5.369 1.00 92.19 179 ASP A O 1
ATOM 1242 N N . ASN A 1 180 ? -7.655 -3.683 7.100 1.00 89.44 180 ASN A N 1
ATOM 1243 C CA . ASN A 1 180 ? -6.726 -4.042 8.178 1.00 89.44 180 ASN A CA 1
ATOM 1244 C C . ASN A 1 180 ? -5.524 -3.096 8.347 1.00 89.44 180 ASN A C 1
ATOM 1246 O O . ASN A 1 180 ? -4.561 -3.445 9.042 1.00 89.44 180 ASN A O 1
ATOM 1250 N N . VAL A 1 181 ? -5.574 -1.897 7.766 1.00 87.25 181 VAL A N 1
ATOM 1251 C CA . VAL A 1 181 ? -4.601 -0.842 8.036 1.00 87.25 181 VAL A CA 1
ATOM 1252 C C . VAL A 1 181 ? -5.045 -0.039 9.255 1.00 87.25 181 VAL A C 1
ATOM 1254 O O . VAL A 1 181 ? -6.222 0.217 9.507 1.00 87.25 181 VAL A O 1
ATOM 1257 N N . ALA A 1 182 ? -4.060 0.315 10.069 1.00 85.19 182 ALA A N 1
ATOM 1258 C CA . ALA A 1 182 ? -4.234 1.179 11.218 1.00 85.19 182 ALA A CA 1
ATOM 1259 C C . ALA A 1 182 ? -4.656 2.587 10.765 1.00 85.19 182 ALA A C 1
ATOM 1261 O O . ALA A 1 182 ? -3.922 3.236 10.021 1.00 85.19 182 ALA A O 1
ATOM 1262 N N . CYS A 1 183 ? -5.781 3.079 11.275 1.00 79.38 183 CYS A N 1
ATOM 1263 C CA . CYS A 1 183 ? -6.258 4.434 11.020 1.00 79.38 183 CYS A CA 1
ATOM 1264 C C . CYS A 1 183 ? -6.104 5.321 12.268 1.00 79.38 183 CYS A C 1
ATOM 1266 O O . CYS A 1 183 ? -5.857 4.850 13.386 1.00 79.38 183 CYS A O 1
ATOM 1268 N N . SER A 1 184 ? -6.228 6.637 12.082 1.00 71.19 184 SER A N 1
ATOM 1269 C CA . SER A 1 184 ? -6.467 7.567 13.190 1.00 71.19 184 SER A CA 1
ATOM 1270 C C . SER A 1 184 ? -7.042 8.876 12.664 1.00 71.19 184 SER A C 1
ATOM 1272 O O . SER A 1 184 ? -6.395 9.541 11.857 1.00 71.19 184 SER A O 1
ATOM 1274 N N . THR A 1 185 ? -8.184 9.318 13.174 1.00 60.56 185 THR A N 1
ATOM 1275 C CA . THR A 1 185 ? -8.807 10.582 12.740 1.00 60.56 185 THR A CA 1
ATOM 1276 C C . THR A 1 185 ? -8.368 11.808 13.555 1.00 60.56 185 THR A C 1
ATOM 1278 O O . THR A 1 185 ? -8.822 12.929 13.300 1.00 60.56 185 THR A O 1
ATOM 1281 N N . GLY A 1 186 ? -7.434 11.631 14.500 1.00 51.25 186 GLY A N 1
ATOM 1282 C CA . GLY A 1 186 ? -7.027 12.649 15.470 1.00 51.25 186 GLY A CA 1
ATOM 1283 C C . GLY A 1 186 ? -5.587 13.154 15.329 1.00 51.25 186 GLY A C 1
ATOM 1284 O O . GLY A 1 186 ? -4.631 12.392 15.243 1.00 51.25 186 GLY A O 1
ATOM 1285 N N . THR A 1 187 ? -5.412 14.473 15.444 1.00 48.25 187 THR A N 1
ATOM 1286 C CA . THR A 1 187 ? -4.126 15.193 15.556 1.00 48.25 187 THR A CA 1
ATOM 1287 C C . THR A 1 187 ? -3.402 14.972 16.898 1.00 48.25 187 THR A C 1
ATOM 1289 O O . THR A 1 187 ? -2.691 15.864 17.366 1.00 48.25 187 THR A O 1
ATOM 1292 N N . ALA A 1 188 ? -3.617 13.850 17.587 1.00 41.59 188 ALA A N 1
ATOM 1293 C CA . ALA A 1 188 ? -3.052 13.629 18.914 1.00 41.59 188 ALA A CA 1
ATOM 1294 C C . ALA A 1 188 ? -1.539 13.341 18.810 1.00 41.59 188 ALA A C 1
ATOM 1296 O O . ALA A 1 188 ? -1.141 12.321 18.243 1.00 41.59 188 ALA A O 1
ATOM 1297 N N . PRO A 1 189 ? -0.657 14.195 19.364 1.00 35.91 189 PRO A N 1
ATOM 1298 C CA . PRO A 1 189 ? 0.766 13.903 19.408 1.00 35.91 189 PRO A CA 1
ATOM 1299 C C . PRO A 1 189 ? 1.004 12.790 20.439 1.00 35.91 189 PRO A C 1
ATOM 1301 O O . PRO A 1 189 ? 0.935 13.040 21.641 1.00 35.91 189 PRO A O 1
ATOM 1304 N N . GLY A 1 190 ? 1.312 11.573 19.981 1.00 42.88 190 GLY A N 1
ATOM 1305 C CA . GLY A 1 190 ? 1.893 10.517 20.825 1.00 42.88 190 GLY A CA 1
ATOM 1306 C C . GLY A 1 190 ? 1.023 9.301 21.175 1.00 42.88 190 GLY A C 1
ATOM 1307 O O . GLY A 1 190 ? 1.450 8.521 22.023 1.00 42.88 190 GLY A O 1
ATOM 1308 N N . GLY A 1 191 ? -0.137 9.099 20.546 1.00 43.00 191 GLY A N 1
ATOM 1309 C CA . GLY A 1 191 ? -0.901 7.842 20.629 1.00 43.00 191 GLY A CA 1
ATOM 1310 C C . GLY A 1 191 ? -0.608 6.942 19.426 1.00 43.00 191 GLY A C 1
ATOM 1311 O O . GLY A 1 191 ? -0.436 7.448 18.322 1.00 43.00 191 GLY A O 1
ATOM 1312 N N . GLY A 1 192 ? -0.496 5.625 19.626 1.00 49.44 192 GLY A N 1
ATOM 1313 C CA . GLY A 1 192 ? -0.409 4.655 18.523 1.00 49.44 192 GLY A CA 1
ATOM 1314 C C . GLY A 1 192 ? -1.692 4.617 17.675 1.00 49.44 192 GLY A C 1
ATOM 1315 O O . GLY A 1 192 ? -2.594 5.422 17.907 1.00 49.44 192 GLY A O 1
ATOM 1316 N N . PRO A 1 193 ? -1.806 3.696 16.702 1.00 58.41 193 PRO A N 1
ATOM 1317 C CA . PRO A 1 193 ? -3.038 3.576 15.938 1.00 58.41 193 PRO A CA 1
ATOM 1318 C C . PRO A 1 193 ? -4.174 3.153 16.863 1.00 58.41 193 PRO A C 1
ATOM 1320 O O . PRO A 1 193 ? -4.073 2.156 17.579 1.00 58.41 193 PRO A O 1
ATOM 1323 N N . ALA A 1 194 ? -5.210 3.977 16.884 1.00 74.19 194 ALA A N 1
ATOM 1324 C CA . ALA A 1 194 ? -6.315 3.885 17.823 1.00 74.19 194 ALA A CA 1
ATOM 1325 C C . ALA A 1 194 ? -7.617 3.439 17.139 1.00 74.19 194 ALA A C 1
ATOM 1327 O O . ALA A 1 194 ? -8.621 3.216 17.810 1.00 74.19 194 ALA A O 1
ATOM 1328 N N . CYS A 1 195 ? -7.568 3.238 15.820 1.00 85.75 195 CYS A N 1
ATOM 1329 C CA . CYS A 1 195 ? -8.578 2.518 15.069 1.00 85.75 195 CYS A CA 1
ATOM 1330 C C . CYS A 1 195 ? -7.948 1.567 14.042 1.00 85.75 195 CYS A C 1
ATOM 1332 O O . CYS A 1 195 ? -6.755 1.649 13.721 1.00 85.75 195 CYS A O 1
ATOM 1334 N N . LEU A 1 196 ? -8.763 0.646 13.539 1.00 91.06 196 LEU A N 1
ATOM 1335 C CA . LEU A 1 196 ? -8.424 -0.282 12.465 1.00 91.06 196 LEU A CA 1
ATOM 1336 C C . LEU A 1 196 ? -9.475 -0.170 11.364 1.00 91.06 196 LEU A C 1
ATOM 1338 O O . LEU A 1 196 ? -10.660 -0.299 11.653 1.00 91.06 196 LEU A O 1
ATOM 1342 N N . CYS A 1 197 ? -9.064 0.026 10.117 1.00 91.12 197 CYS A N 1
ATOM 1343 C CA . CYS A 1 197 ? -9.995 -0.037 9.000 1.00 91.12 197 CYS A CA 1
ATOM 1344 C C . CYS A 1 197 ? -10.453 -1.486 8.804 1.00 91.12 197 CYS A C 1
ATOM 1346 O O . CYS A 1 197 ? -9.627 -2.375 8.592 1.00 91.12 197 CYS A O 1
ATOM 1348 N N . THR A 1 198 ? -11.757 -1.738 8.877 1.00 92.56 198 THR A N 1
ATOM 1349 C CA . THR A 1 198 ? -12.339 -3.033 8.519 1.00 92.56 198 THR A CA 1
ATOM 1350 C C . THR A 1 198 ? -13.675 -2.839 7.822 1.00 92.56 198 THR A C 1
ATOM 1352 O O . THR A 1 198 ? -14.548 -2.121 8.306 1.00 92.56 198 THR A O 1
ATOM 1355 N N . GLY A 1 199 ? -13.856 -3.491 6.673 1.00 90.00 199 GLY A N 1
ATOM 1356 C CA . GLY A 1 199 ? -15.147 -3.490 5.979 1.00 90.00 199 GLY A CA 1
ATOM 1357 C C . GLY A 1 199 ? -15.629 -2.109 5.516 1.00 90.00 199 GLY A C 1
ATOM 1358 O O . GLY A 1 199 ? -16.837 -1.869 5.502 1.00 90.00 199 GLY A O 1
ATOM 1359 N N . GLY A 1 200 ? -14.710 -1.218 5.133 1.00 90.00 200 GLY A N 1
ATOM 1360 C CA . GLY A 1 200 ? -15.044 0.115 4.621 1.00 90.00 200 GLY A CA 1
ATOM 1361 C C . GLY A 1 200 ? -15.209 1.194 5.702 1.00 90.00 200 GLY A C 1
ATOM 1362 O O . GLY A 1 200 ? -15.679 2.292 5.403 1.00 90.00 200 GLY A O 1
ATOM 1363 N N . GLN A 1 201 ? -14.916 0.879 6.967 1.00 90.38 201 GLN A N 1
ATOM 1364 C CA . GLN A 1 201 ? -15.090 1.786 8.102 1.00 90.38 201 GLN A CA 1
ATOM 1365 C C . GLN A 1 201 ? -13.908 1.670 9.065 1.00 90.38 201 GLN A C 1
ATOM 1367 O O . GLN A 1 201 ? -13.305 0.603 9.190 1.00 90.38 201 GLN A O 1
ATOM 1372 N N . GLY A 1 202 ? -13.569 2.768 9.740 1.00 89.50 202 GLY A N 1
ATOM 1373 C CA . GLY A 1 202 ? -12.702 2.694 10.911 1.00 89.50 202 GLY A CA 1
ATOM 1374 C C . GLY A 1 202 ? -13.437 1.979 12.040 1.00 89.50 202 GLY A C 1
ATOM 1375 O O . GLY A 1 202 ? -14.651 2.100 12.142 1.00 89.50 202 GLY A O 1
ATOM 1376 N N . VAL A 1 203 ? -12.700 1.214 12.840 1.00 91.19 203 VAL A N 1
ATOM 1377 C CA . VAL A 1 203 ? -13.195 0.580 14.064 1.00 91.19 203 VAL A CA 1
ATOM 1378 C C . VAL A 1 203 ? -12.392 1.097 15.237 1.00 91.19 203 VAL A C 1
ATOM 1380 O O . VAL A 1 203 ? -11.172 0.900 15.266 1.00 91.19 203 VAL A O 1
ATOM 1383 N N . GLU A 1 204 ? -13.050 1.736 16.198 1.00 88.81 204 GLU A N 1
ATOM 1384 C CA . GLU A 1 204 ? -12.392 2.262 17.396 1.00 88.81 204 GLU A CA 1
ATOM 1385 C C . GLU A 1 204 ? -11.823 1.128 18.271 1.00 88.81 204 GLU A C 1
ATOM 1387 O O . GLU A 1 204 ? -12.505 0.160 18.614 1.00 88.81 204 GLU A O 1
ATOM 1392 N N . LEU A 1 205 ? -10.542 1.235 18.644 1.00 86.25 205 LEU A N 1
ATOM 1393 C CA . LEU A 1 205 ? -9.857 0.260 19.502 1.00 86.25 205 LEU A CA 1
ATOM 1394 C C . LEU A 1 205 ? -9.498 0.824 20.882 1.00 86.25 205 LEU A C 1
ATOM 1396 O O . LEU A 1 205 ? -9.385 0.057 21.845 1.00 86.25 205 LEU A O 1
ATOM 1400 N N . ASN A 1 206 ? -9.313 2.142 20.998 1.00 84.19 206 ASN A N 1
ATOM 1401 C CA . ASN A 1 206 ? -8.968 2.806 22.254 1.00 84.19 206 ASN A CA 1
ATOM 1402 C C . ASN A 1 206 ? -10.199 3.418 22.919 1.00 84.19 206 ASN A C 1
ATOM 1404 O O . ASN A 1 206 ? -10.311 4.620 23.078 1.00 84.19 206 ASN A O 1
ATOM 1408 N N . CYS A 1 207 ? -11.051 2.552 23.445 1.00 86.25 207 CYS A N 1
ATOM 1409 C CA . CYS A 1 207 ? -12.357 2.919 23.985 1.00 86.25 207 CYS A CA 1
ATOM 1410 C C . CYS A 1 207 ? -12.372 3.747 25.287 1.00 86.25 207 CYS A C 1
ATOM 1412 O O . CYS A 1 207 ? -13.383 3.717 25.993 1.00 86.25 207 CYS A O 1
ATOM 1414 N N . LEU A 1 208 ? -11.248 4.351 25.688 1.00 80.25 208 LEU A N 1
ATOM 1415 C CA . LEU A 1 208 ? -11.090 5.126 26.926 1.00 80.25 208 LEU A CA 1
ATOM 1416 C C . LEU A 1 208 ? -9.987 6.191 26.826 1.00 80.25 208 LEU A C 1
ATOM 1418 O O . LEU A 1 208 ? -9.311 6.470 27.824 1.00 80.25 208 LEU A O 1
ATOM 1422 N N . ASP A 1 209 ? -9.708 6.744 25.655 1.00 79.06 209 ASP A N 1
ATOM 1423 C CA . ASP A 1 209 ? -8.744 7.843 25.539 1.00 79.06 209 ASP A CA 1
ATOM 1424 C C . ASP A 1 209 ? -9.421 9.223 25.438 1.00 79.06 209 ASP A C 1
ATOM 1426 O O . ASP A 1 209 ? -8.731 10.247 25.517 1.00 79.06 209 ASP A O 1
ATOM 1430 N N . GLY A 1 210 ? -10.760 9.265 25.393 1.00 81.62 210 GLY A N 1
ATOM 1431 C CA . GLY A 1 210 ? -11.520 10.505 25.261 1.00 81.62 210 GLY A CA 1
ATOM 1432 C C . GLY A 1 210 ? -11.556 11.047 23.834 1.00 81.62 210 GLY A C 1
ATOM 1433 O O . GLY A 1 210 ? -11.925 12.213 23.649 1.00 81.62 210 GLY A O 1
ATOM 1434 N N . VAL A 1 211 ? -11.116 10.268 22.844 1.00 83.88 211 VAL A N 1
ATOM 1435 C CA . VAL A 1 211 ? -10.974 10.674 21.447 1.00 83.88 211 VAL A CA 1
ATOM 1436 C C . VAL A 1 211 ? -11.789 9.742 20.557 1.00 83.88 211 VAL A C 1
ATOM 1438 O O . VAL A 1 211 ? -11.679 8.533 20.628 1.00 83.88 211 VAL A O 1
ATOM 1441 N N . ASP A 1 212 ? -12.561 10.333 19.652 1.00 85.00 212 ASP A N 1
ATOM 1442 C CA . ASP A 1 212 ? -13.157 9.633 18.512 1.00 85.00 212 ASP A CA 1
ATOM 1443 C C . ASP A 1 212 ? -12.020 9.220 17.563 1.00 85.00 212 ASP A C 1
ATOM 1445 O O . ASP A 1 212 ? -11.500 10.055 16.814 1.00 85.00 212 ASP A O 1
ATOM 1449 N N . ASN A 1 213 ? -11.526 7.985 17.684 1.00 83.06 213 ASN A N 1
ATOM 1450 C CA . ASN A 1 213 ? -10.352 7.552 16.930 1.00 83.06 213 ASN A CA 1
ATOM 1451 C C . ASN A 1 213 ? -10.677 7.082 15.510 1.00 83.06 213 ASN A C 1
ATOM 1453 O O . ASN A 1 213 ? -9.774 7.117 14.667 1.00 83.06 213 ASN A O 1
ATOM 1457 N N . ASP A 1 214 ? -11.913 6.656 15.252 1.00 85.88 214 ASP A N 1
ATOM 1458 C CA . ASP A 1 214 ? -12.380 6.137 13.963 1.00 85.88 214 ASP A CA 1
ATOM 1459 C C . ASP A 1 214 ? -13.087 7.205 13.099 1.00 85.88 214 ASP A C 1
ATOM 1461 O O . ASP A 1 214 ? -13.279 7.023 11.897 1.00 85.88 214 ASP A O 1
ATOM 1465 N N . GLY A 1 215 ? -13.382 8.368 13.688 1.00 83.62 215 GLY A N 1
ATOM 1466 C CA . GLY A 1 215 ? -13.982 9.536 13.050 1.00 83.62 215 GLY A CA 1
ATOM 1467 C C . GLY A 1 215 ? -15.486 9.446 12.841 1.00 83.62 215 GLY A C 1
ATOM 1468 O O . GLY A 1 215 ? -16.014 10.226 12.036 1.00 83.62 215 GLY A O 1
ATOM 1469 N N . ASN A 1 216 ? -16.181 8.516 13.500 1.00 86.31 216 ASN A N 1
ATOM 1470 C CA . ASN A 1 216 ? -17.609 8.299 13.289 1.00 86.31 216 ASN A CA 1
ATOM 1471 C C . ASN A 1 216 ? -18.505 9.238 14.125 1.00 86.31 216 ASN A C 1
ATOM 1473 O O . ASN A 1 216 ? -19.733 9.198 13.987 1.00 86.31 216 ASN A O 1
ATOM 1477 N N . THR A 1 217 ? -17.910 10.143 14.915 1.00 88.62 217 THR A N 1
ATOM 1478 C CA . THR A 1 217 ? -18.515 11.098 15.868 1.00 88.62 217 THR A CA 1
ATOM 1479 C C . THR A 1 217 ? -18.917 10.538 17.229 1.00 88.62 217 THR A C 1
ATOM 1481 O O . THR A 1 217 ? -19.372 11.306 18.088 1.00 88.62 217 THR A O 1
ATOM 1484 N N . GLN A 1 218 ? -18.751 9.240 17.447 1.00 90.31 218 GLN A N 1
ATOM 1485 C CA . GLN A 1 218 ? -18.822 8.619 18.761 1.00 90.31 218 GLN A CA 1
ATOM 1486 C C . GLN A 1 218 ? -17.393 8.346 19.250 1.00 90.31 218 GLN A C 1
ATOM 1488 O O . GLN A 1 218 ? -16.438 8.447 18.494 1.00 90.31 218 GLN A O 1
ATOM 1493 N N . ALA A 1 219 ? -17.236 8.185 20.557 1.00 88.06 219 ALA A N 1
ATOM 1494 C CA . ALA A 1 219 ? -15.937 7.968 21.176 1.00 88.06 219 ALA A CA 1
ATOM 1495 C C . ALA A 1 219 ? -16.123 7.117 22.425 1.00 88.06 219 ALA A C 1
ATOM 1497 O O . ALA A 1 219 ? -17.150 7.230 23.116 1.00 88.06 219 ALA A O 1
ATOM 1498 N N . ASP A 1 220 ? -15.107 6.342 22.770 1.00 87.25 220 ASP A N 1
ATOM 1499 C CA . ASP A 1 220 ? -15.071 5.511 23.959 1.00 87.25 220 ASP A CA 1
ATOM 1500 C C . ASP A 1 220 ? -16.302 4.584 24.057 1.00 87.25 220 ASP A C 1
ATOM 1502 O O . ASP A 1 220 ? -16.832 4.085 23.073 1.00 87.25 220 ASP A O 1
ATOM 1506 N N . CYS A 1 221 ? -16.841 4.352 25.258 1.00 90.94 221 CYS A N 1
ATOM 1507 C CA . CYS A 1 221 ? -18.040 3.529 25.426 1.00 90.94 221 CYS A CA 1
ATOM 1508 C C . CYS A 1 221 ? -19.303 4.078 24.751 1.00 90.94 221 CYS A C 1
ATOM 1510 O O . CYS A 1 221 ? -20.273 3.323 24.657 1.00 90.94 221 CYS A O 1
ATOM 1512 N N . ALA A 1 222 ? -19.329 5.356 24.350 1.00 92.56 222 ALA A N 1
ATOM 1513 C CA . ALA A 1 222 ? -20.434 5.890 23.559 1.00 92.56 222 ALA A CA 1
ATOM 1514 C C . ALA A 1 222 ? -20.384 5.377 22.113 1.00 92.56 222 ALA A C 1
ATOM 1516 O O . ALA A 1 222 ? -21.418 5.386 21.446 1.00 92.56 222 ALA A O 1
ATOM 1517 N N . ASP A 1 223 ? -19.221 4.901 21.668 1.00 92.06 223 ASP A N 1
ATOM 1518 C CA . ASP A 1 223 ? -19.036 4.230 20.395 1.00 92.06 223 ASP A CA 1
ATOM 1519 C C . ASP A 1 223 ? -19.566 2.788 20.418 1.00 92.06 223 ASP A C 1
ATOM 1521 O O . ASP A 1 223 ? -19.445 2.034 21.393 1.00 92.06 223 ASP A O 1
ATOM 1525 N N . THR A 1 224 ? -20.199 2.395 19.315 1.00 93.81 224 THR A N 1
ATOM 1526 C CA . THR A 1 224 ? -20.725 1.046 19.118 1.00 93.81 224 THR A CA 1
ATOM 1527 C C . THR A 1 224 ? -19.640 -0.012 18.948 1.00 93.81 224 THR A C 1
ATOM 1529 O O . THR A 1 224 ? -19.869 -1.159 19.348 1.00 93.81 224 THR A O 1
ATOM 1532 N N . ASP A 1 225 ? -18.476 0.356 18.422 1.00 91.56 225 ASP A N 1
ATOM 1533 C CA . ASP A 1 225 ? -17.315 -0.520 18.235 1.00 91.56 225 ASP A CA 1
ATOM 1534 C C . ASP A 1 225 ? -16.703 -0.933 19.569 1.00 91.56 225 ASP A C 1
ATOM 1536 O O . ASP A 1 225 ? -16.245 -2.062 19.763 1.00 91.56 225 ASP A O 1
ATOM 1540 N N . CYS A 1 226 ? -16.828 -0.044 20.547 1.00 91.69 226 CYS A N 1
ATOM 1541 C CA . CYS A 1 226 ? -16.381 -0.246 21.907 1.00 91.69 226 CYS A CA 1
ATOM 1542 C C . CYS A 1 226 ? -17.325 -1.100 22.755 1.00 91.69 226 CYS A C 1
ATOM 1544 O O . CYS A 1 226 ? -17.019 -1.409 23.909 1.00 91.69 226 CYS A O 1
ATOM 1546 N N . ASN A 1 227 ? -18.466 -1.544 22.225 1.00 92.38 227 ASN A N 1
ATOM 1547 C CA . ASN A 1 227 ? -19.406 -2.358 22.985 1.00 92.38 227 ASN A CA 1
ATOM 1548 C C . ASN A 1 227 ? -18.774 -3.684 23.453 1.00 92.38 227 ASN A C 1
ATOM 1550 O O . ASN A 1 227 ? -18.360 -4.535 22.668 1.00 92.38 227 ASN A O 1
ATOM 1554 N N . GLY A 1 228 ? -18.756 -3.901 24.768 1.00 89.12 228 GLY A N 1
ATOM 1555 C CA . GLY A 1 228 ? -18.116 -5.055 25.393 1.00 89.12 228 GLY A CA 1
ATOM 1556 C C . GLY A 1 228 ? -16.620 -4.885 25.669 1.00 89.12 228 GLY A C 1
ATOM 1557 O O . GLY A 1 228 ? -16.052 -5.768 26.321 1.00 89.12 228 GLY A O 1
ATOM 1558 N N . ALA A 1 229 ? -16.001 -3.773 25.254 1.00 88.44 229 ALA A N 1
ATOM 1559 C CA . ALA A 1 229 ? -14.627 -3.445 25.608 1.00 88.44 229 ALA A CA 1
ATOM 1560 C C . ALA A 1 229 ? -14.486 -3.345 27.131 1.00 88.44 229 ALA A C 1
ATOM 1562 O O . ALA A 1 229 ? -15.333 -2.780 27.829 1.00 88.44 229 ALA A O 1
ATOM 1563 N N . VAL A 1 230 ? -13.424 -3.950 27.661 1.00 84.75 230 VAL A N 1
ATOM 1564 C CA . VAL A 1 230 ? -13.081 -3.860 29.081 1.00 84.75 230 VAL A CA 1
ATOM 1565 C C . VAL A 1 230 ? -12.216 -2.638 29.297 1.00 84.75 230 VAL A C 1
ATOM 1567 O O . VAL A 1 230 ? -11.190 -2.460 28.645 1.00 84.75 230 VAL A O 1
ATOM 1570 N N . CYS A 1 231 ? -12.596 -1.855 30.289 1.00 74.56 231 CYS A N 1
ATOM 1571 C CA . CYS A 1 231 ? -11.833 -0.721 30.736 1.00 74.56 231 CYS A CA 1
ATOM 1572 C C . CYS A 1 231 ? -10.580 -1.190 31.479 1.00 74.56 231 CYS A C 1
ATOM 1574 O O . CYS A 1 231 ? -10.630 -1.482 32.681 1.00 74.56 231 CYS A O 1
ATOM 1576 N N . ALA A 1 232 ? -9.460 -1.343 30.772 1.00 63.50 232 ALA A N 1
ATOM 1577 C CA . ALA A 1 232 ? -8.212 -1.809 31.360 1.00 63.50 232 ALA A CA 1
ATOM 1578 C C . ALA A 1 232 ? -7.177 -0.682 31.480 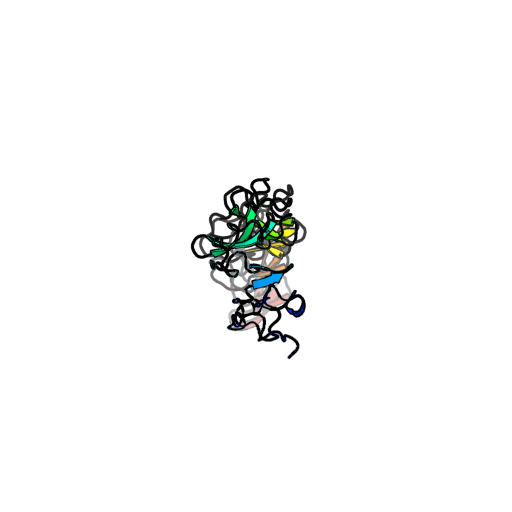1.00 63.50 232 ALA A C 1
ATOM 1580 O O . ALA A 1 232 ? -6.814 -0.030 30.511 1.00 63.50 232 ALA A O 1
ATOM 1581 N N . THR A 1 233 ? -6.622 -0.585 32.690 1.00 51.22 233 THR A N 1
ATOM 1582 C CA . THR A 1 233 ? -5.472 0.220 33.141 1.00 51.22 233 THR A CA 1
ATOM 1583 C C . THR A 1 233 ? -5.728 1.698 33.434 1.00 51.22 233 THR A C 1
ATOM 1585 O O . THR A 1 233 ? -5.918 2.538 32.566 1.00 51.22 233 THR A O 1
ATOM 1588 N N . GLY A 1 234 ? -5.690 1.995 34.737 1.00 52.75 234 GLY A N 1
ATOM 1589 C CA . GLY A 1 234 ? -5.819 3.331 35.287 1.00 52.75 234 GLY A CA 1
ATOM 1590 C C . GLY A 1 234 ? -4.683 4.266 34.884 1.00 52.75 234 GLY A C 1
ATOM 1591 O O . GLY A 1 234 ? -3.525 4.055 35.238 1.00 52.75 234 GLY A O 1
ATOM 1592 N N . THR A 1 235 ? -5.082 5.358 34.250 1.00 47.59 235 THR A N 1
ATOM 1593 C CA . THR A 1 235 ? -4.603 6.726 34.510 1.00 47.59 235 THR A CA 1
ATOM 1594 C C . THR A 1 235 ? -5.747 7.748 34.465 1.00 47.59 235 THR A C 1
ATOM 1596 O O . THR A 1 235 ? -5.520 8.907 34.810 1.00 47.59 235 THR A O 1
ATOM 1599 N N . GLN A 1 236 ? -6.971 7.344 34.095 1.00 51.94 236 GLN A N 1
ATOM 1600 C CA . GLN A 1 236 ? -8.140 8.217 34.132 1.00 51.94 236 GLN A CA 1
ATOM 1601 C C . GLN A 1 236 ? -8.544 8.543 35.575 1.00 51.94 236 GLN A C 1
ATOM 1603 O O . GLN A 1 236 ? -8.542 7.678 36.453 1.00 51.94 236 GLN A O 1
ATOM 1608 N N . ALA A 1 237 ? -8.868 9.814 35.813 1.00 48.28 237 ALA A N 1
ATOM 1609 C CA . ALA A 1 237 ? -9.190 10.355 37.130 1.00 48.28 237 ALA A CA 1
ATOM 1610 C C . ALA A 1 237 ? -10.571 9.909 37.659 1.00 48.28 237 ALA A C 1
ATOM 1612 O O . ALA A 1 237 ? -10.852 10.119 38.841 1.00 48.28 237 ALA A O 1
ATOM 1613 N N . ASP A 1 238 ? -11.373 9.248 36.814 1.00 51.16 238 ASP A N 1
ATOM 1614 C CA . ASP A 1 238 ? -12.818 9.110 37.005 1.00 51.16 238 ASP A CA 1
ATOM 1615 C C . ASP A 1 238 ? -13.312 7.652 36.887 1.00 51.16 238 ASP A C 1
ATOM 1617 O O . ASP A 1 238 ? -14.507 7.444 36.785 1.00 51.16 238 ASP A O 1
ATOM 1621 N N . GLY A 1 239 ? -12.440 6.637 36.810 1.00 52.06 239 GLY A N 1
ATOM 1622 C CA . GLY A 1 239 ? -12.887 5.253 36.580 1.00 52.06 239 GLY A CA 1
ATOM 1623 C C . GLY A 1 239 ? -11.737 4.260 36.478 1.00 52.06 239 GLY A C 1
ATOM 1624 O O . GLY A 1 239 ? -11.028 4.204 35.473 1.00 52.06 239 GLY A O 1
ATOM 1625 N N . GLY A 1 240 ? -11.484 3.523 37.560 1.00 54.47 240 GLY A N 1
ATOM 1626 C CA . GLY A 1 240 ? -10.385 2.560 37.656 1.00 54.47 240 GLY A CA 1
ATOM 1627 C C . GLY A 1 240 ? -10.637 1.281 36.852 1.00 54.47 240 GLY A C 1
ATOM 1628 O O . GLY A 1 240 ? -11.772 0.936 36.548 1.00 54.47 240 GLY A O 1
ATOM 1629 N N . ALA A 1 241 ? -9.575 0.527 36.558 1.00 69.62 241 ALA A N 1
ATOM 1630 C CA . ALA A 1 241 ? -9.660 -0.802 35.941 1.00 69.62 241 ALA A CA 1
ATOM 1631 C C . ALA A 1 241 ? -10.792 -1.668 36.541 1.00 69.62 241 ALA A C 1
ATOM 1633 O O . ALA A 1 241 ? -10.938 -1.669 37.759 1.00 69.62 241 ALA A O 1
ATOM 1634 N N . ASN A 1 242 ? -11.491 -2.456 35.707 1.00 79.94 242 ASN A N 1
ATOM 1635 C CA . ASN A 1 242 ? -12.687 -3.276 36.018 1.00 79.94 242 ASN A CA 1
ATOM 1636 C C . ASN A 1 242 ? -14.054 -2.642 35.677 1.00 79.94 242 ASN A C 1
ATOM 1638 O O . ASN A 1 242 ? -15.031 -2.928 36.368 1.00 79.94 242 ASN A O 1
ATOM 1642 N N . CYS A 1 243 ? -14.162 -1.869 34.594 1.00 85.69 243 CYS A N 1
ATOM 1643 C CA . CYS A 1 243 ? -15.456 -1.618 33.942 1.00 85.69 243 CYS A CA 1
ATOM 1644 C C . CYS A 1 243 ? -15.581 -2.316 32.580 1.00 85.69 243 CYS A C 1
ATOM 1646 O O . CYS A 1 243 ? -14.599 -2.845 32.046 1.00 85.69 243 CYS A O 1
ATOM 1648 N N . ARG A 1 244 ? -16.794 -2.345 32.021 1.00 90.94 244 ARG A N 1
ATOM 1649 C CA . ARG A 1 244 ? -17.077 -2.768 30.644 1.00 90.94 244 ARG A CA 1
ATOM 1650 C C . ARG A 1 244 ? -18.010 -1.780 29.960 1.00 90.94 244 ARG A C 1
ATOM 1652 O O . ARG A 1 244 ? -19.017 -1.407 30.549 1.00 90.94 244 ARG A O 1
ATOM 1659 N N . CYS A 1 245 ? -17.744 -1.444 28.705 1.00 90.88 245 CYS A N 1
ATOM 1660 C CA . CYS A 1 245 ? -18.685 -0.682 27.895 1.00 90.88 245 CYS A CA 1
ATOM 1661 C C . CYS A 1 245 ? -19.920 -1.528 27.552 1.00 90.88 245 CYS A C 1
ATOM 1663 O O . CYS A 1 245 ? -19.805 -2.677 27.114 1.00 90.88 245 CYS A O 1
ATOM 1665 N N . SER A 1 246 ? -21.112 -0.976 27.735 1.00 91.88 246 SER A N 1
ATOM 1666 C CA . SER A 1 246 ? -22.359 -1.569 27.256 1.00 91.88 246 SER A CA 1
ATOM 1667 C C . SER A 1 246 ? -23.414 -0.481 27.096 1.00 91.88 246 SER A C 1
ATOM 1669 O O . SER A 1 246 ? -23.580 0.371 27.957 1.00 91.88 246 SER A O 1
ATOM 1671 N N . GLY A 1 247 ? -24.139 -0.502 25.977 1.00 89.62 247 GLY A N 1
ATOM 1672 C CA . GLY A 1 247 ? -25.252 0.426 25.754 1.00 89.62 247 GLY A CA 1
ATOM 1673 C C . GLY A 1 247 ? -24.872 1.912 25.777 1.00 89.62 247 GLY A C 1
ATOM 1674 O O . GLY A 1 247 ? -25.708 2.726 26.162 1.00 89.62 247 GLY A O 1
ATOM 1675 N N . GLY A 1 248 ? -23.646 2.264 25.380 1.00 89.25 248 GLY A N 1
ATOM 1676 C CA . GLY A 1 248 ? -23.186 3.655 25.346 1.00 89.25 248 GLY A CA 1
ATOM 1677 C C . GLY A 1 248 ? -22.499 4.140 26.630 1.00 89.25 248 GLY A C 1
ATOM 1678 O O . GLY A 1 248 ? -22.088 5.294 26.696 1.00 89.25 248 GLY A O 1
ATOM 1679 N N . LEU A 1 249 ? -22.428 3.305 27.672 1.00 89.56 249 LEU A N 1
ATOM 1680 C CA . LEU A 1 249 ? -21.962 3.685 29.006 1.00 89.56 249 LEU A CA 1
ATOM 1681 C C . LEU A 1 249 ? -20.897 2.712 29.514 1.00 89.56 249 LEU A C 1
ATOM 1683 O O . LEU A 1 249 ? -20.834 1.552 29.092 1.00 89.56 249 LEU A O 1
ATOM 1687 N N . ARG A 1 250 ? -20.061 3.193 30.434 1.00 89.44 250 ARG A N 1
ATOM 1688 C CA . ARG A 1 250 ? -19.223 2.329 31.270 1.00 89.44 250 ARG A CA 1
ATOM 1689 C C . ARG A 1 250 ? -20.127 1.634 32.290 1.00 89.44 250 ARG A C 1
ATOM 1691 O O . ARG A 1 250 ? -21.124 2.212 32.694 1.00 89.44 250 ARG A O 1
ATOM 1698 N N . HIS A 1 251 ? -19.773 0.405 32.651 1.00 90.50 251 HIS A N 1
ATOM 1699 C CA . HIS A 1 251 ? -20.443 -0.353 33.702 1.00 90.50 251 HIS A CA 1
ATOM 1700 C C . HIS A 1 251 ? -19.439 -1.013 34.645 1.00 90.50 251 HIS A C 1
ATOM 1702 O O . HIS A 1 251 ? -18.530 -1.710 34.173 1.00 90.50 251 HIS A O 1
ATOM 1708 N N . GLU A 1 252 ? -19.613 -0.867 35.953 1.00 88.62 252 GLU A N 1
ATOM 1709 C CA . GLU A 1 252 ? -18.776 -1.485 36.975 1.00 88.62 252 GLU A CA 1
ATOM 1710 C C . GLU A 1 252 ? -18.850 -3.020 36.921 1.00 88.62 252 GLU A C 1
ATOM 1712 O O . GLU A 1 252 ? -19.910 -3.635 36.787 1.00 88.62 252 GLU A O 1
ATOM 1717 N N . LEU A 1 253 ? -17.700 -3.689 37.058 1.00 87.81 253 LEU A N 1
ATOM 1718 C CA . LEU A 1 253 ? -17.630 -5.153 37.185 1.00 87.81 253 LEU A CA 1
ATOM 1719 C C . LEU A 1 253 ? -17.200 -5.607 38.583 1.00 87.81 253 LEU A C 1
ATOM 1721 O O . LEU A 1 253 ? -17.402 -6.773 38.940 1.00 87.81 253 LEU A O 1
ATOM 1725 N N . ASN A 1 254 ? -16.555 -4.734 39.363 1.00 88.50 254 ASN A N 1
ATOM 1726 C CA . ASN A 1 254 ? -15.956 -5.090 40.645 1.00 88.50 254 ASN A CA 1
AT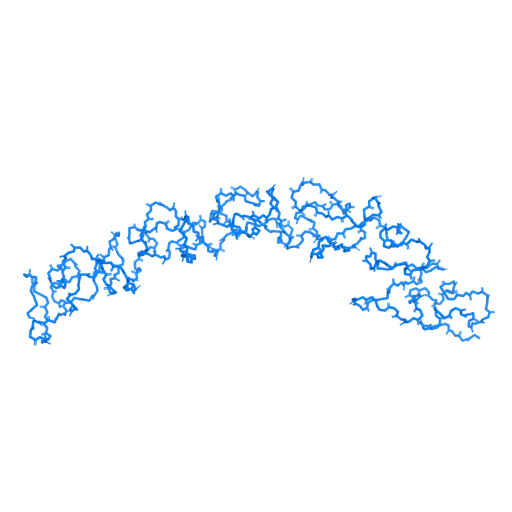OM 1727 C C . ASN A 1 254 ? -16.609 -4.370 41.825 1.00 88.50 254 ASN A C 1
ATOM 1729 O O . ASN A 1 254 ? -16.007 -3.530 42.467 1.00 88.50 254 ASN A O 1
ATOM 1733 N N . CYS A 1 255 ? -17.791 -4.842 42.202 1.00 90.62 255 CYS A N 1
ATOM 1734 C CA . CYS A 1 255 ? -18.631 -4.291 43.269 1.00 90.62 255 CYS A CA 1
ATOM 1735 C C . CYS A 1 255 ? -18.124 -4.491 44.715 1.00 90.62 255 CYS A C 1
ATOM 1737 O O . CYS A 1 255 ? -18.903 -4.777 45.638 1.00 90.62 255 CYS A O 1
ATOM 1739 N N . ARG A 1 256 ? -16.806 -4.496 44.923 1.00 89.94 256 ARG A N 1
ATOM 1740 C CA . ARG A 1 256 ? -16.186 -4.803 46.217 1.00 89.94 256 ARG A CA 1
ATOM 1741 C C . ARG A 1 256 ? -14.814 -4.179 46.445 1.00 89.94 256 ARG A C 1
ATOM 1743 O O . ARG A 1 256 ? -14.183 -4.542 47.449 1.00 89.94 256 ARG A O 1
ATOM 1750 N N . ASP A 1 257 ? -14.322 -3.350 45.532 1.00 86.75 257 ASP A N 1
ATOM 1751 C CA . ASP A 1 257 ? -13.036 -2.661 45.677 1.00 86.75 257 ASP A CA 1
ATOM 1752 C C . ASP A 1 257 ? -13.177 -1.220 46.171 1.00 86.75 257 ASP A C 1
ATOM 1754 O O . ASP A 1 257 ? -12.161 -0.612 46.525 1.00 86.75 257 ASP A O 1
ATOM 1758 N N . ARG A 1 258 ? -14.418 -0.742 46.349 1.00 86.94 258 ARG A N 1
ATOM 1759 C CA . ARG A 1 258 ? -14.738 0.603 46.834 1.00 86.94 258 ARG A CA 1
ATOM 1760 C C . ARG A 1 258 ? -14.252 1.695 45.884 1.00 86.94 258 ARG A C 1
ATOM 1762 O O . ARG A 1 258 ? -13.959 2.801 46.351 1.00 86.94 258 ARG A O 1
ATOM 1769 N N . ALA A 1 259 ? -14.116 1.372 44.605 1.00 86.31 259 ALA A N 1
ATOM 1770 C CA . ALA A 1 259 ? -13.867 2.327 43.545 1.00 86.31 259 ALA A CA 1
ATOM 1771 C C . ALA A 1 259 ? -15.164 2.593 42.774 1.00 86.31 259 ALA A C 1
ATOM 1773 O O . ALA A 1 259 ? -16.034 1.739 42.721 1.00 86.31 259 ALA A O 1
ATOM 1774 N N . ASP A 1 260 ? -15.258 3.805 42.237 1.00 87.12 260 ASP A N 1
ATOM 1775 C CA . ASP A 1 260 ? -16.205 4.172 41.186 1.00 87.12 260 ASP A CA 1
ATOM 1776 C C . ASP A 1 260 ? -15.509 3.795 39.873 1.00 87.12 260 ASP A C 1
ATOM 1778 O O . ASP A 1 260 ? -14.567 4.473 39.443 1.00 87.12 260 ASP A O 1
ATOM 1782 N N . ASN A 1 261 ? -15.780 2.597 39.366 1.00 85.50 261 ASN A N 1
ATOM 1783 C CA . ASN A 1 261 ? -15.053 2.027 38.234 1.00 85.50 261 ASN A CA 1
ATOM 1784 C C . ASN A 1 261 ? -15.609 2.495 36.888 1.00 85.50 261 ASN A C 1
ATOM 1786 O O . ASN A 1 261 ? -14.874 2.452 35.899 1.00 85.50 261 ASN A O 1
ATOM 1790 N N . ASP A 1 262 ? -16.864 2.927 36.840 1.00 87.38 262 ASP A N 1
ATOM 1791 C CA . ASP A 1 262 ? -17.554 3.396 35.640 1.00 87.38 262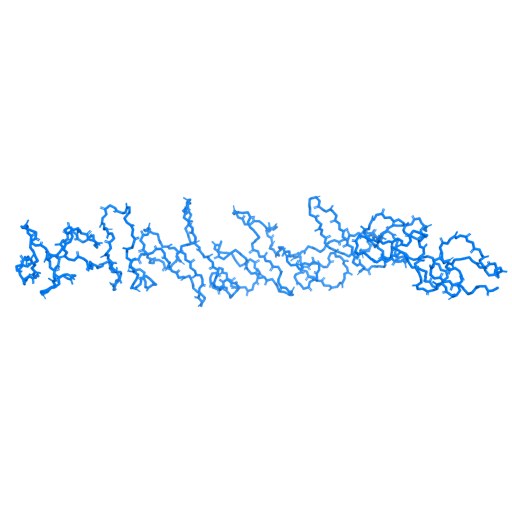 ASP A CA 1
ATOM 1792 C C . ASP A 1 262 ? -17.716 4.932 35.593 1.00 87.38 262 ASP A C 1
ATOM 1794 O O . ASP A 1 262 ? -17.972 5.505 34.527 1.00 87.38 262 ASP A O 1
ATOM 1798 N N . GLY A 1 263 ? -17.441 5.618 36.699 1.00 86.44 263 GLY A N 1
ATOM 1799 C CA . GLY A 1 263 ? -17.374 7.070 36.819 1.00 86.44 263 GLY A CA 1
ATOM 1800 C C . GLY A 1 263 ? -18.723 7.757 36.930 1.00 86.44 263 GLY A C 1
ATOM 1801 O O . GLY A 1 263 ? -18.820 8.943 36.591 1.00 86.44 263 GLY A O 1
ATOM 1802 N N . ASP A 1 264 ? -19.766 7.043 37.350 1.00 88.81 264 ASP A N 1
ATOM 1803 C CA . ASP A 1 264 ? -21.110 7.597 37.509 1.00 88.81 264 ASP A CA 1
ATOM 1804 C C . ASP A 1 264 ? -21.342 8.248 38.894 1.00 88.81 264 ASP A C 1
ATOM 1806 O O . ASP A 1 264 ? -22.399 8.837 39.156 1.00 88.81 264 ASP A O 1
ATOM 1810 N N . SER A 1 265 ? -20.303 8.262 39.744 1.00 90.81 265 SER A N 1
ATOM 1811 C CA . SER A 1 265 ? -20.285 8.736 41.138 1.00 90.81 265 SER A CA 1
ATOM 1812 C C . SER A 1 265 ? -20.955 7.817 42.162 1.00 90.81 265 SER A C 1
ATOM 1814 O O . SER A 1 265 ? -21.078 8.199 43.338 1.00 90.81 265 SER A O 1
ATOM 1816 N N . LEU A 1 266 ? -21.384 6.625 41.761 1.00 91.69 266 LEU A N 1
ATOM 1817 C CA . LEU A 1 266 ? -21.793 5.546 42.645 1.00 91.69 266 LEU A CA 1
ATOM 1818 C C . LEU A 1 266 ? -20.630 4.554 42.796 1.00 91.69 266 LEU A C 1
ATOM 1820 O O . LEU A 1 266 ? -19.641 4.599 42.086 1.00 91.69 266 LEU A O 1
ATOM 1824 N N . VAL A 1 267 ? -20.655 3.775 43.877 1.00 90.38 267 VAL A N 1
ATOM 1825 C CA . VAL A 1 267 ? -19.542 2.883 44.240 1.00 90.38 267 VAL A CA 1
ATOM 1826 C C . VAL A 1 267 ? -20.106 1.589 44.790 1.00 90.38 267 VAL A C 1
ATOM 1828 O O . VAL A 1 267 ? -20.886 1.612 45.762 1.00 90.38 267 VAL A O 1
ATOM 1831 N N . ASP A 1 268 ? -19.625 0.465 44.262 1.00 90.75 268 ASP A N 1
ATOM 1832 C CA . ASP A 1 268 ? -19.991 -0.881 44.689 1.00 90.75 268 ASP A CA 1
ATOM 1833 C C . ASP A 1 268 ? -21.530 -1.023 44.790 1.00 90.75 268 ASP A C 1
ATOM 1835 O O . ASP A 1 268 ? -22.290 -0.587 43.943 1.00 90.75 268 ASP A O 1
ATOM 1839 N N . CYS A 1 269 ? -22.050 -1.570 45.895 1.00 94.56 269 CYS A N 1
ATOM 1840 C CA . CYS A 1 269 ? -23.487 -1.738 46.109 1.00 94.56 269 CYS A CA 1
ATOM 1841 C C . CYS A 1 269 ? -24.306 -0.440 46.082 1.00 94.56 269 CYS A C 1
ATOM 1843 O O . CYS A 1 269 ? -25.532 -0.535 46.024 1.00 94.56 269 CYS A O 1
ATOM 1845 N N . SER A 1 270 ? -23.681 0.736 46.212 1.00 94.19 270 SER A N 1
ATOM 1846 C CA . SER A 1 270 ? -24.408 2.006 46.077 1.00 94.19 270 SER A CA 1
ATOM 1847 C C . SER A 1 270 ? -24.838 2.228 44.630 1.00 94.19 270 SER A C 1
ATOM 1849 O O . SER A 1 270 ? -25.871 2.860 44.410 1.00 94.19 270 SER A O 1
ATOM 1851 N N . ASP A 1 271 ? -24.092 1.658 43.686 1.00 93.12 271 ASP A N 1
ATOM 1852 C CA . ASP A 1 271 ? -24.483 1.540 42.297 1.00 93.12 271 ASP A CA 1
ATOM 1853 C C . ASP A 1 271 ? -25.372 0.308 42.105 1.00 93.12 271 ASP A C 1
ATOM 1855 O O . ASP A 1 271 ? -24.937 -0.834 41.985 1.00 93.12 271 ASP A O 1
ATOM 1859 N N . GLN A 1 272 ? -26.682 0.521 42.093 1.00 93.44 272 GLN A N 1
ATOM 1860 C CA . GLN A 1 272 ? -27.620 -0.578 41.878 1.00 93.44 272 GLN A CA 1
ATOM 1861 C C . GLN A 1 272 ? -27.828 -0.918 40.402 1.00 93.44 272 GLN A C 1
ATOM 1863 O O . GLN A 1 272 ? -28.460 -1.945 40.125 1.00 93.44 272 GLN A O 1
ATOM 1868 N N . ALA A 1 273 ? -27.374 -0.058 39.487 1.00 92.56 273 ALA A N 1
ATOM 1869 C CA . ALA A 1 273 ? -27.436 -0.320 38.058 1.00 92.56 273 ALA A CA 1
ATOM 1870 C C . ALA A 1 273 ? -26.409 -1.398 37.692 1.00 92.56 273 ALA A C 1
ATOM 1872 O O . ALA A 1 273 ? -26.777 -2.373 37.028 1.00 92.56 273 ALA A O 1
ATOM 1873 N N . ASP A 1 274 ? -25.204 -1.297 38.254 1.00 92.06 274 ASP A N 1
ATOM 1874 C CA . ASP A 1 274 ? -24.093 -2.191 37.917 1.00 92.06 274 ASP A CA 1
ATOM 1875 C C . ASP A 1 274 ? -23.858 -3.285 38.954 1.00 92.06 274 ASP A C 1
ATOM 1877 O O . ASP A 1 274 ? -23.536 -4.433 38.620 1.00 92.06 274 ASP A O 1
ATOM 1881 N N . CYS A 1 275 ? -24.145 -2.983 40.221 1.00 93.38 275 CYS A N 1
ATOM 1882 C CA . CYS A 1 275 ? -24.033 -3.903 41.345 1.00 93.38 275 CYS A CA 1
ATOM 1883 C C . CYS A 1 275 ? -25.415 -4.249 41.926 1.00 93.38 275 CYS A C 1
ATOM 1885 O O . CYS A 1 275 ? -25.728 -3.924 43.081 1.00 93.38 275 CYS A O 1
ATOM 1887 N N . PRO A 1 276 ? -26.268 -4.970 41.166 1.00 94.94 276 PRO A N 1
ATOM 1888 C CA . PRO A 1 276 ? -27.628 -5.266 41.585 1.00 94.94 276 PRO A CA 1
ATOM 1889 C C . PRO A 1 276 ? -27.674 -6.150 42.837 1.00 94.94 276 PRO A C 1
ATOM 1891 O O . PRO A 1 276 ? -26.691 -6.735 43.303 1.00 94.94 276 PRO A O 1
ATOM 1894 N N . GLN A 1 277 ? -28.873 -6.281 43.404 1.00 95.31 277 GLN A N 1
ATOM 1895 C CA . GLN A 1 277 ? -29.091 -7.103 44.589 1.00 95.31 277 GLN A CA 1
ATOM 1896 C C . GLN A 1 277 ? -28.530 -8.527 44.412 1.00 95.31 277 GLN A C 1
ATOM 1898 O O . GLN A 1 277 ? -28.862 -9.232 43.462 1.00 95.31 277 GLN A O 1
ATOM 1903 N N . GLY A 1 278 ? -27.753 -8.980 45.396 1.00 93.06 278 GLY A N 1
ATOM 1904 C CA . GLY A 1 278 ? -27.127 -10.302 45.401 1.00 93.06 278 GLY A CA 1
ATOM 1905 C C . GLY A 1 278 ? -25.691 -10.323 44.876 1.00 93.06 278 GLY A C 1
ATOM 1906 O O . GLY A 1 278 ? -25.008 -11.324 45.096 1.00 93.06 278 GLY A O 1
ATOM 1907 N N . THR A 1 279 ? -25.207 -9.240 44.260 1.00 94.50 279 THR A N 1
ATOM 1908 C CA . THR A 1 279 ? -23.805 -9.124 43.842 1.00 94.50 279 THR A CA 1
ATOM 1909 C C . THR A 1 279 ? -22.871 -9.187 45.050 1.00 94.50 279 THR A C 1
ATOM 1911 O O . THR A 1 279 ? -23.158 -8.618 46.103 1.00 94.50 279 THR A O 1
ATOM 1914 N N . ALA A 1 280 ? -21.772 -9.934 44.933 1.00 93.75 280 ALA A N 1
ATOM 1915 C CA . ALA A 1 280 ? -20.825 -10.119 46.028 1.00 93.75 280 ALA A CA 1
ATOM 1916 C C . ALA A 1 280 ? -20.078 -8.815 46.336 1.00 93.75 280 ALA A C 1
ATOM 1918 O O . ALA A 1 280 ? -19.539 -8.186 45.433 1.00 93.75 280 ALA A O 1
ATOM 1919 N N . CYS A 1 281 ? -19.983 -8.467 47.617 1.00 92.31 281 CYS A N 1
ATOM 1920 C CA . CYS A 1 281 ? -19.378 -7.221 48.085 1.00 92.31 281 CYS A CA 1
ATOM 1921 C C . CYS A 1 281 ? -18.463 -7.439 49.300 1.00 92.31 281 CYS A C 1
ATOM 1923 O O . CYS A 1 281 ? -18.491 -8.501 49.937 1.00 92.31 281 CYS A O 1
ATOM 1925 N N . THR A 1 282 ? -17.665 -6.425 49.652 1.00 92.06 282 THR A N 1
ATOM 1926 C CA . THR A 1 282 ? -16.833 -6.429 50.866 1.00 92.06 282 THR A CA 1
ATOM 1927 C C . THR A 1 282 ? -17.357 -5.419 51.879 1.00 92.06 282 THR A C 1
ATOM 1929 O O . THR A 1 282 ? -17.365 -4.212 51.646 1.00 92.06 282 THR A O 1
ATOM 1932 N N . ARG A 1 283 ? -17.735 -5.896 53.065 1.00 88.38 283 ARG A N 1
ATOM 1933 C CA . ARG A 1 283 ? -18.189 -5.043 54.168 1.00 88.38 283 ARG A CA 1
ATOM 1934 C C . ARG A 1 283 ? -17.079 -4.123 54.680 1.00 88.38 283 ARG A C 1
ATOM 1936 O O . ARG A 1 283 ? -15.885 -4.360 54.484 1.00 88.38 283 ARG A O 1
ATOM 1943 N N . THR A 1 284 ? -17.457 -3.113 55.461 1.00 85.31 284 THR A N 1
ATOM 1944 C CA . THR A 1 284 ? -16.506 -2.208 56.134 1.00 85.31 284 THR A CA 1
ATOM 1945 C C . THR A 1 284 ? -15.539 -2.935 57.074 1.00 85.31 284 THR A C 1
ATOM 1947 O O . THR A 1 284 ? -14.394 -2.510 57.208 1.00 85.31 284 THR A O 1
ATOM 1950 N N . ASN A 1 285 ? -15.951 -4.065 57.661 1.00 86.88 285 ASN A N 1
ATOM 1951 C CA . ASN A 1 285 ? -15.119 -4.920 58.514 1.00 86.88 285 ASN A CA 1
ATOM 1952 C C . ASN A 1 285 ? -14.257 -5.946 57.741 1.00 86.88 285 ASN A C 1
ATOM 1954 O O . ASN A 1 285 ? -13.634 -6.803 58.366 1.00 86.88 285 ASN A O 1
ATOM 1958 N N . GLY A 1 286 ? -14.243 -5.885 56.404 1.00 85.12 286 GLY A N 1
ATOM 1959 C CA . GLY A 1 286 ? -13.456 -6.765 55.535 1.00 85.12 286 GLY A CA 1
ATOM 1960 C C . GLY A 1 286 ? -14.060 -8.151 55.287 1.00 85.12 286 GLY A C 1
ATOM 1961 O O . GLY A 1 286 ? -13.439 -8.966 54.613 1.00 85.12 286 GLY A O 1
ATOM 1962 N N . GLN A 1 287 ? -1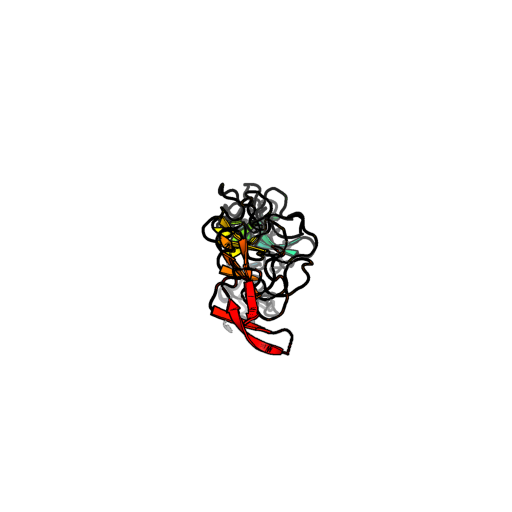5.248 -8.449 55.820 1.00 90.25 287 GLN A N 1
ATOM 1963 C CA . GLN A 1 287 ? -15.937 -9.714 55.557 1.00 90.25 287 GLN A CA 1
ATOM 1964 C C . GLN A 1 287 ? -16.708 -9.668 54.233 1.00 90.25 287 GLN A C 1
ATOM 1966 O O . GLN A 1 287 ? -17.198 -8.614 53.826 1.00 90.25 287 GLN A O 1
ATOM 1971 N N . ALA A 1 288 ? -16.865 -10.829 53.598 1.00 91.38 288 ALA A N 1
ATOM 1972 C CA . ALA A 1 288 ? -17.723 -10.971 52.428 1.00 91.38 288 ALA A CA 1
ATOM 1973 C C . ALA A 1 288 ? -19.196 -10.689 52.778 1.00 91.38 288 ALA A C 1
ATOM 1975 O O . ALA A 1 288 ? -19.668 -10.999 53.878 1.00 91.38 288 ALA A O 1
ATOM 1976 N N . GLY A 1 289 ? -19.919 -10.116 51.826 1.00 92.50 289 GLY A N 1
ATOM 1977 C CA . GLY A 1 289 ? -21.359 -9.897 51.878 1.00 92.50 289 GLY A CA 1
ATOM 1978 C C . GLY A 1 289 ? -21.978 -9.940 50.483 1.00 92.50 289 GLY A C 1
ATOM 1979 O O . GLY A 1 289 ? -21.310 -10.291 49.508 1.00 92.50 289 GLY A O 1
ATOM 1980 N N . ALA A 1 290 ? -23.250 -9.568 50.402 1.00 95.25 290 ALA A N 1
ATOM 1981 C CA . ALA A 1 290 ? -23.991 -9.359 49.171 1.00 95.25 290 ALA A CA 1
ATOM 1982 C C . ALA A 1 290 ? -24.716 -8.004 49.181 1.00 95.25 290 ALA A C 1
ATOM 1984 O O . ALA A 1 290 ? -25.218 -7.550 50.217 1.00 95.2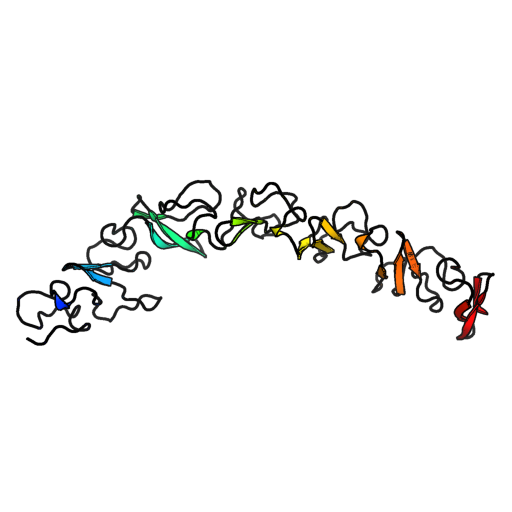5 290 ALA A O 1
ATOM 1985 N N . CYS A 1 291 ? -24.800 -7.367 48.015 1.00 95.56 291 CYS A N 1
ATOM 1986 C CA . CYS A 1 291 ? -25.523 -6.119 47.843 1.00 95.56 291 CYS A CA 1
ATOM 1987 C C . CYS A 1 291 ? -27.012 -6.315 48.133 1.00 95.56 291 CYS A C 1
ATOM 1989 O O . CYS A 1 291 ? -27.655 -7.273 47.694 1.00 95.56 291 CYS A O 1
ATOM 1991 N N . THR A 1 292 ? -27.570 -5.397 48.911 1.00 95.44 292 THR A N 1
ATOM 1992 C CA . THR A 1 292 ? -28.990 -5.377 49.261 1.00 95.44 292 THR A CA 1
ATOM 1993 C C . THR A 1 292 ? -29.764 -4.428 48.360 1.00 95.44 292 THR A C 1
ATOM 1995 O O . THR A 1 292 ? -29.203 -3.508 47.776 1.00 95.44 292 THR A O 1
ATOM 1998 N N . ALA A 1 293 ? -31.090 -4.578 48.334 1.00 91.69 293 ALA A N 1
ATOM 1999 C CA . ALA A 1 293 ? -31.975 -3.642 47.639 1.00 91.69 293 ALA A CA 1
ATOM 2000 C C . ALA A 1 293 ? -31.890 -2.192 48.167 1.00 91.69 293 ALA A C 1
ATOM 2002 O O . ALA A 1 293 ? -32.391 -1.287 47.516 1.00 91.69 293 ALA A O 1
ATOM 2003 N N . GLY A 1 294 ? -31.271 -1.958 49.331 1.00 90.06 294 GLY A N 1
ATOM 2004 C CA . GLY A 1 294 ? -31.029 -0.619 49.879 1.00 90.06 294 GLY A CA 1
ATOM 2005 C C . GLY A 1 294 ? -29.624 -0.074 49.615 1.00 90.06 294 GLY A C 1
ATOM 2006 O O . GLY A 1 294 ? -29.195 0.802 50.355 1.00 90.06 294 GLY A O 1
ATOM 2007 N N . GLY A 1 295 ? -28.881 -0.656 48.673 1.00 90.44 295 GLY A N 1
ATOM 2008 C CA . GLY A 1 295 ? -27.549 -0.202 48.268 1.00 90.44 295 GLY A CA 1
ATOM 2009 C C . GLY A 1 295 ? -26.417 -0.492 49.263 1.00 90.44 295 GLY A C 1
ATOM 2010 O O . GLY A 1 295 ? -25.319 0.036 49.160 1.00 90.44 295 GLY A O 1
ATOM 2011 N N . ASN A 1 296 ? -26.672 -1.331 50.271 1.00 92.06 296 ASN A N 1
ATOM 2012 C CA . ASN A 1 296 ? -25.691 -1.674 51.304 1.00 92.06 296 ASN A CA 1
ATOM 2013 C C . ASN A 1 296 ? -25.144 -3.089 51.115 1.00 92.06 296 ASN A C 1
ATOM 2015 O O . ASN A 1 296 ? -25.901 -3.991 50.748 1.00 92.06 296 ASN A O 1
ATOM 2019 N N . CYS A 1 297 ? -23.884 -3.304 51.494 1.00 92.69 297 CYS A N 1
ATOM 2020 C CA . CYS A 1 297 ? -23.274 -4.629 51.576 1.00 92.69 297 CYS A CA 1
ATOM 2021 C C . CYS A 1 297 ? -23.666 -5.346 52.884 1.00 92.69 297 CYS A C 1
ATOM 2023 O O . CYS A 1 297 ? -23.195 -4.952 53.959 1.00 92.69 297 CYS A O 1
ATOM 2025 N N . ASN A 1 298 ? -24.518 -6.386 52.810 1.00 92.00 298 ASN A N 1
ATOM 2026 C CA . ASN A 1 298 ? -24.964 -7.176 53.973 1.00 92.00 298 ASN A CA 1
ATOM 2027 C C . ASN A 1 298 ? -24.826 -8.702 53.848 1.00 92.00 298 ASN A C 1
ATOM 2029 O O . ASN A 1 298 ? -24.136 -9.177 52.940 1.00 92.00 298 ASN A O 1
#

Radius of gyration: 34.94 Å; chains: 1; bounding box: 77×41×99 Å

Sequence (298 aa):
MVPETATLCADGLDNDCDNLLDCQEAGCDGMSCSADGGLALDGGPSCLCTGGRKAEQHCADRRDNDDDGFTDCADNTDCPVGTACTVLSGTAIRDGNCGASRLCEIELCFDGQDNDSDTAVDCLDGDCADQSCAADGGIAPDGGPSCRCVGTTSTEANCRDRADNDGDSQADCADVDCDNVACSTGTAPGGGPACLCTGGQGVELNCLDGVDNDGNTQADCADTDCNGAVCATGTQADGGANCRCSGGLRHELNCRDRADNDGDSLVDCSDQADCPQGTACTRTNGQAGACTAGGNCN

Foldseek 3Di:
DPQDDLLQLAPQDPPVPPPQGRLQDPSQAQHANHNVQDQDPPGDRQWGRHPRAIAGDALEPQDPRRPPPAGRLSPCPRFNQFRWYWDDPDPDIFIATSHPVSDGWAAPQAPQDPRRRNPAHHLQDPSQAQHAHFPVSAQDPVGGGQWGRHRSAIAGDQLEPQDPGRPPPAGRLLDPSQAQPQYFPDPDPPDDRQWGRHPRFTAGNCLPPPDPGRPPPAGHLLDPSQAQPFDDDDPDPQAHGAWGRHPNFTAHRDLAPQDRHRRPPAGRLSPCVRQNFQRWYAAPVRDIATRHPVSDGD